Protein AF-A0A1E3L6L9-F1 (afdb_monomer_lite)

pLDDT: mean 80.42, std 10.86, range [37.62, 92.75]

Sequence (226 aa):
MSTLTEREIALAEAIIIPSLIAQQLDQQDQVQLSTFLKVLLKYIEKTSPISAEHLVQQIHLEDDLTVQQLQQYFQLILVHQINIATDPTISNKKYTTGDIARFFGVSVATINNWIHKGRIVGVEKGERFKQARIPEDAIYLSTTGENITIKEASELYQTEVERTSLRPTTAIEEMKELIDAIYHYEQKYKGTYEEVTVTSTIMTSQQQRDFTEWQQLLRTLQDFKR

Foldseek 3Di:
DDPCPVLVVQLVCLLVVLVVVLVPDDPVNVQVLLVVLVVLLVVCCQQQVPLSVVLVVVQDSDRDDDSVSSSVNSSSSSNSVSCCVPPPVNDQQWDWLVLLCLLVVHDSVVSVVCVVVVQWGNWDPDDPPDTTTHGQSIWGQDPVRDIDGNVRSNVVSVVVCCVVVVDPCPLVNVLVVLVVLLVVLCVVQVHHLVVSVVVPPDDDPVRVVSSVVSVVSVVVNVVSVD

InterPro domains:
  IPR009061 Putative DNA-binding domain superfamily [SSF46955] (94-136)
  IPR041657 Helix-turn-helix domain, group 17 [PF12728] (95-139)

Structure (mmCIF, N/CA/C/O backbone):
data_AF-A0A1E3L6L9-F1
#
_entry.id   AF-A0A1E3L6L9-F1
#
loop_
_atom_site.group_PDB
_atom_site.id
_atom_site.type_symbol
_atom_site.label_atom_id
_atom_site.label_alt_id
_atom_site.label_comp_id
_atom_site.label_asym_id
_atom_site.label_entity_id
_atom_site.label_seq_id
_atom_site.pdbx_PDB_ins_code
_atom_site.Cartn_x
_atom_site.Cartn_y
_atom_site.Cartn_z
_atom_site.occupancy
_atom_site.B_iso_or_equiv
_atom_site.auth_seq_id
_atom_site.auth_comp_id
_atom_site.auth_asym_id
_atom_site.auth_atom_id
_atom_site.pdbx_PDB_model_num
ATOM 1 N N . MET A 1 1 ? 13.148 17.501 29.472 1.00 37.62 1 MET A N 1
ATOM 2 C CA . MET A 1 1 ? 11.843 17.401 30.164 1.00 37.62 1 MET A CA 1
ATOM 3 C C . MET A 1 1 ? 10.771 17.452 29.085 1.00 37.62 1 MET A C 1
ATOM 5 O O . MET A 1 1 ? 10.738 18.456 28.402 1.00 37.62 1 MET A O 1
ATOM 9 N N . SER A 1 2 ? 9.938 16.463 28.779 1.00 43.88 2 SER A N 1
ATOM 10 C CA . SER A 1 2 ? 9.757 15.082 29.226 1.00 43.88 2 SER A CA 1
ATOM 11 C C . SER A 1 2 ? 9.128 14.357 28.029 1.00 43.88 2 SER A C 1
ATOM 13 O O . SER A 1 2 ? 7.989 14.640 27.688 1.00 43.88 2 SER A O 1
ATOM 15 N N . THR A 1 3 ? 9.870 13.475 27.367 1.00 47.09 3 THR A N 1
ATOM 16 C CA . THR A 1 3 ? 9.337 12.514 26.389 1.00 47.09 3 THR A CA 1
ATOM 17 C C . THR A 1 3 ? 9.102 11.160 27.065 1.00 47.09 3 THR A C 1
ATOM 19 O O . THR A 1 3 ? 9.277 10.122 26.436 1.00 47.09 3 THR A O 1
ATOM 22 N N . LEU A 1 4 ? 8.730 11.153 28.353 1.00 52.22 4 LEU A N 1
ATOM 23 C CA . LEU A 1 4 ? 7.741 10.165 28.787 1.00 52.22 4 LEU A CA 1
ATOM 24 C C . LEU A 1 4 ? 6.471 10.576 28.045 1.00 52.22 4 LEU A C 1
ATOM 26 O O . LEU A 1 4 ? 5.927 11.660 28.259 1.00 52.22 4 LEU A O 1
ATOM 30 N N . THR A 1 5 ? 6.272 9.861 26.954 1.00 72.81 5 THR A N 1
ATOM 31 C CA . THR A 1 5 ? 5.951 10.394 25.630 1.00 72.81 5 THR A CA 1
ATOM 32 C C . THR A 1 5 ? 4.443 10.351 25.465 1.00 72.81 5 THR A C 1
ATOM 34 O O . THR A 1 5 ? 3.806 9.445 25.982 1.00 72.81 5 THR A O 1
ATOM 37 N N . GLU A 1 6 ? 3.835 11.273 24.724 1.00 80.88 6 GLU A N 1
ATOM 38 C CA . GLU A 1 6 ? 2.386 11.256 24.427 1.00 80.88 6 GLU A CA 1
ATOM 39 C C . GLU A 1 6 ? 1.871 9.860 24.008 1.00 80.88 6 GLU A C 1
ATOM 41 O O . GLU A 1 6 ? 0.748 9.481 24.331 1.00 80.88 6 GLU A O 1
ATOM 46 N N . ARG A 1 7 ? 2.742 9.053 23.386 1.00 84.31 7 ARG A N 1
ATOM 47 C CA . ARG A 1 7 ? 2.557 7.622 23.118 1.00 84.31 7 ARG A CA 1
ATOM 48 C C . ARG A 1 7 ? 2.249 6.775 24.359 1.00 84.31 7 ARG A C 1
ATOM 50 O O . ARG A 1 7 ? 1.325 5.977 24.315 1.00 84.31 7 ARG A O 1
ATOM 57 N N . GLU A 1 8 ? 3.024 6.883 25.432 1.00 86.69 8 GLU A N 1
ATOM 58 C CA . GLU A 1 8 ? 2.846 6.085 26.654 1.00 86.69 8 GLU A CA 1
ATOM 59 C C . GLU A 1 8 ? 1.539 6.442 27.361 1.00 86.69 8 GLU A C 1
ATOM 61 O O . GLU A 1 8 ? 0.829 5.551 27.825 1.00 86.69 8 GLU A O 1
ATOM 66 N N . ILE A 1 9 ? 1.185 7.733 27.369 1.00 88.75 9 ILE A N 1
ATOM 67 C CA . ILE A 1 9 ? -0.113 8.206 27.865 1.00 88.75 9 ILE A CA 1
ATOM 68 C C . ILE A 1 9 ? -1.233 7.613 27.006 1.00 88.75 9 ILE A C 1
ATOM 70 O O . ILE A 1 9 ? -2.151 6.998 27.540 1.00 88.75 9 ILE A O 1
ATOM 74 N N . ALA A 1 10 ? -1.133 7.714 25.678 1.00 89.50 10 ALA A N 1
ATOM 75 C CA . ALA A 1 10 ? -2.127 7.146 24.772 1.00 89.50 10 ALA A CA 1
ATOM 76 C C . ALA A 1 10 ? -2.269 5.622 24.936 1.00 89.50 10 ALA A C 1
ATOM 78 O O . ALA A 1 10 ? -3.385 5.109 24.931 1.00 89.50 10 ALA A O 1
ATOM 79 N N . LEU A 1 11 ? -1.163 4.889 25.115 1.00 89.56 11 LEU A N 1
ATOM 80 C CA . LEU A 1 11 ? -1.187 3.443 25.351 1.00 89.56 11 LEU A CA 1
ATOM 81 C C . LEU A 1 11 ? -1.858 3.090 2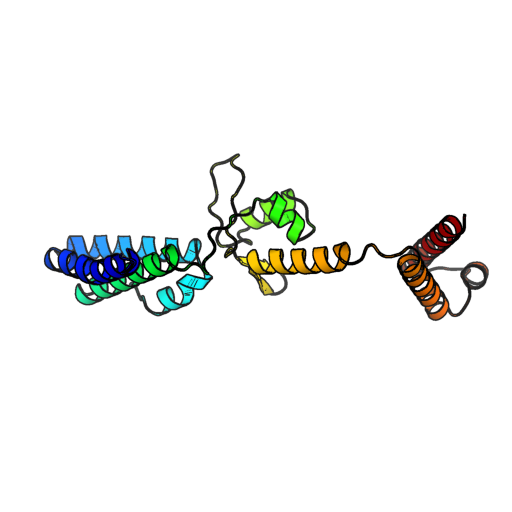6.682 1.00 89.56 11 LEU A C 1
ATOM 83 O O . LEU A 1 11 ? -2.620 2.129 26.728 1.00 89.56 11 LEU A O 1
ATOM 87 N N . ALA A 1 12 ? -1.613 3.861 27.744 1.00 89.81 12 ALA A N 1
ATOM 88 C CA . ALA A 1 12 ? -2.299 3.672 29.019 1.00 89.81 12 ALA A CA 1
ATOM 89 C C . ALA A 1 12 ? -3.813 3.915 28.879 1.00 89.81 12 ALA A C 1
ATOM 91 O O . ALA A 1 12 ? -4.618 3.093 29.319 1.00 89.81 12 ALA A O 1
ATOM 92 N N . GLU A 1 13 ? -4.207 4.985 28.188 1.00 91.50 13 GLU A N 1
ATOM 93 C CA . GLU A 1 13 ? -5.615 5.300 27.922 1.00 91.50 13 GLU A CA 1
ATOM 94 C C . GLU A 1 13 ? -6.295 4.242 27.042 1.00 91.50 13 GLU A C 1
ATOM 96 O O . GLU A 1 13 ? -7.443 3.876 27.288 1.00 91.50 13 GLU A O 1
ATOM 101 N N . ALA A 1 14 ? -5.586 3.659 26.072 1.00 91.62 14 ALA A N 1
ATOM 102 C CA . ALA A 1 14 ? -6.108 2.573 25.240 1.00 91.62 14 ALA A CA 1
ATOM 103 C C . ALA A 1 14 ? -6.438 1.294 26.026 1.00 91.62 14 ALA A C 1
ATOM 105 O O . ALA A 1 14 ? -7.206 0.466 25.540 1.00 91.62 14 ALA A O 1
ATOM 106 N N . ILE A 1 15 ? -5.892 1.131 27.234 1.00 89.38 15 ILE A N 1
ATOM 107 C CA . ILE A 1 15 ? -6.244 0.046 28.159 1.00 89.38 15 ILE A CA 1
ATOM 108 C C . ILE A 1 15 ? -7.458 0.446 29.011 1.00 89.38 15 ILE A C 1
ATOM 110 O O . ILE A 1 15 ? -8.363 -0.361 29.235 1.00 89.38 15 ILE A O 1
ATOM 114 N N . ILE A 1 16 ? -7.494 1.699 29.474 1.00 89.62 16 ILE A N 1
ATOM 115 C CA . ILE A 1 16 ? -8.507 2.203 30.409 1.00 89.62 16 ILE A CA 1
ATOM 116 C C . ILE A 1 16 ? -9.846 2.457 29.707 1.00 89.62 16 ILE A C 1
ATOM 118 O O . ILE A 1 16 ? -10.881 1.995 30.189 1.00 89.62 16 ILE A O 1
ATOM 122 N N . ILE A 1 17 ? -9.850 3.136 28.559 1.00 90.25 17 ILE A N 1
ATOM 123 C CA . ILE A 1 17 ? -11.066 3.553 27.844 1.00 90.25 17 ILE A CA 1
ATOM 124 C C . ILE A 1 17 ? -11.990 2.366 27.521 1.00 90.25 17 ILE A C 1
ATOM 126 O O . ILE A 1 17 ? -13.176 2.444 27.858 1.00 90.25 17 ILE A O 1
ATOM 130 N N . PRO A 1 18 ? -11.504 1.240 26.956 1.00 91.31 18 PRO A N 1
ATOM 131 C CA . PRO A 1 18 ? -12.360 0.082 26.710 1.00 91.31 18 PRO A CA 1
ATOM 132 C C . PRO A 1 18 ? -13.003 -0.472 27.984 1.00 91.31 18 PRO A C 1
ATOM 134 O O . PRO A 1 18 ? -14.156 -0.896 27.949 1.00 91.31 18 PRO A O 1
ATOM 137 N N . SER A 1 19 ? -12.284 -0.446 29.113 1.00 86.38 19 SER A N 1
ATOM 138 C CA . SER A 1 19 ? -12.801 -0.922 30.402 1.00 86.38 19 SER A CA 1
ATOM 139 C C . SER A 1 19 ? -13.904 -0.022 30.966 1.00 86.38 19 SER A C 1
ATOM 141 O O . SER A 1 19 ? -14.886 -0.526 31.505 1.00 86.38 19 SER A O 1
ATOM 143 N N . LEU A 1 20 ? -13.781 1.300 30.799 1.00 87.81 20 LEU A N 1
ATOM 144 C CA . LEU A 1 20 ? -14.794 2.265 31.235 1.00 87.81 20 LEU A CA 1
ATOM 145 C C . LEU A 1 20 ? -16.076 2.124 30.417 1.00 87.81 20 LEU A C 1
ATOM 147 O O . LEU A 1 20 ? -17.171 2.137 30.973 1.00 87.81 20 LEU A O 1
ATOM 151 N N . ILE A 1 21 ? -15.931 1.940 29.105 1.00 84.94 21 ILE A N 1
ATOM 152 C CA . ILE A 1 21 ? -17.063 1.743 28.199 1.00 84.94 21 ILE A CA 1
ATOM 153 C C . ILE A 1 21 ? -17.762 0.423 28.525 1.00 84.94 21 ILE A C 1
ATOM 155 O O . ILE A 1 21 ? -18.976 0.412 28.694 1.00 84.94 21 ILE A O 1
ATOM 159 N N . ALA A 1 22 ? -17.006 -0.662 28.719 1.00 84.06 22 ALA A N 1
ATOM 160 C CA . ALA A 1 22 ? -17.540 -1.983 29.046 1.00 84.06 22 ALA A CA 1
ATOM 161 C C . ALA A 1 22 ? -18.421 -2.014 30.310 1.00 84.06 22 ALA A C 1
ATOM 163 O O . ALA A 1 22 ? -19.370 -2.791 30.369 1.00 84.06 22 ALA A O 1
ATOM 164 N N . GLN A 1 23 ? -18.147 -1.159 31.303 1.00 84.56 23 GLN A N 1
ATOM 165 C CA . GLN A 1 23 ? -18.940 -1.062 32.538 1.00 84.56 23 GLN A CA 1
ATOM 166 C C . GLN A 1 23 ? -20.339 -0.465 32.332 1.00 84.56 23 GLN A C 1
ATOM 168 O O . GLN A 1 23 ? -21.189 -0.600 33.210 1.00 84.56 23 GLN A O 1
ATOM 173 N N . GLN A 1 24 ? -20.571 0.211 31.206 1.00 85.44 24 GLN A N 1
ATOM 174 C CA . GLN A 1 24 ? -21.813 0.929 30.919 1.00 85.44 24 GLN A CA 1
ATOM 175 C C . GLN A 1 24 ? -22.661 0.262 29.831 1.00 85.44 24 GLN A C 1
ATOM 177 O O . GLN A 1 24 ? -23.762 0.735 29.575 1.00 85.44 24 GLN A O 1
ATOM 182 N N . LEU A 1 25 ? -22.173 -0.816 29.205 1.00 83.75 25 LEU A N 1
ATOM 183 C CA . LEU A 1 25 ? -22.854 -1.453 28.078 1.00 83.75 25 LEU A CA 1
ATOM 184 C C . LEU A 1 25 ? -24.055 -2.286 28.534 1.00 83.75 25 LEU A C 1
ATOM 186 O O . LEU A 1 25 ? -23.900 -3.267 29.269 1.00 83.75 25 LEU A O 1
ATOM 190 N N . ASP A 1 26 ? -25.231 -1.979 27.996 1.00 84.81 26 ASP A N 1
ATOM 191 C CA . ASP A 1 26 ? -26.350 -2.919 27.981 1.00 84.81 26 ASP A CA 1
ATOM 192 C C . ASP A 1 26 ? -26.268 -3.893 26.779 1.00 84.81 26 ASP A C 1
ATOM 194 O O . ASP A 1 26 ? -25.285 -3.922 26.032 1.00 84.81 26 ASP A O 1
ATOM 198 N N . GLN A 1 27 ? -27.268 -4.767 26.603 1.00 77.31 27 GLN A N 1
ATOM 199 C CA . GLN A 1 27 ? -27.279 -5.721 25.482 1.00 77.31 27 GLN A CA 1
ATOM 200 C C . GLN A 1 27 ? -27.371 -5.041 24.109 1.00 77.31 27 GLN A C 1
ATOM 202 O O . GLN A 1 27 ? -26.797 -5.537 23.139 1.00 77.31 27 GLN A O 1
ATOM 207 N N . GLN A 1 28 ? -28.089 -3.923 24.004 1.00 82.38 28 GLN A N 1
ATOM 208 C CA . GLN A 1 28 ? -28.220 -3.189 22.750 1.00 82.38 28 GLN A CA 1
ATOM 209 C C . GLN A 1 28 ? -26.897 -2.495 22.403 1.00 82.38 28 GLN A C 1
ATOM 211 O O . GLN A 1 28 ? -26.463 -2.540 21.247 1.00 82.38 28 GLN A O 1
ATOM 216 N N . ASP A 1 29 ? -26.221 -1.929 23.402 1.00 85.81 29 ASP A N 1
ATOM 217 C CA . ASP A 1 29 ? -24.922 -1.281 23.241 1.00 85.81 29 ASP A CA 1
ATOM 218 C C . ASP A 1 29 ? -23.834 -2.276 22.813 1.00 85.81 29 ASP A C 1
ATOM 220 O O . ASP A 1 29 ? -22.972 -1.944 21.998 1.00 85.81 29 ASP A O 1
ATOM 224 N N . GLN A 1 30 ? -23.890 -3.526 23.289 1.00 84.75 30 GLN A N 1
ATOM 225 C CA . GLN A 1 30 ? -22.958 -4.586 22.877 1.00 84.75 30 GLN A CA 1
ATOM 226 C C . GLN A 1 30 ? -23.045 -4.889 21.376 1.00 84.75 30 GLN A C 1
ATOM 228 O O . GLN A 1 30 ? -22.016 -4.988 20.700 1.00 84.75 30 GLN A O 1
ATOM 233 N N . VAL A 1 31 ? -24.261 -4.980 20.826 1.00 85.62 31 VAL A N 1
ATOM 234 C CA . VAL A 1 31 ? -24.479 -5.220 19.388 1.00 85.62 31 VAL A CA 1
ATOM 235 C C . VAL A 1 31 ? -23.979 -4.036 18.556 1.00 85.62 31 VAL A C 1
ATOM 237 O O . VAL A 1 31 ? -23.327 -4.221 17.519 1.00 85.62 31 VAL A O 1
ATOM 240 N N . GLN A 1 32 ? -24.247 -2.810 19.013 1.00 88.00 32 GLN A N 1
ATOM 241 C CA . GLN A 1 32 ? -23.782 -1.596 18.342 1.00 88.00 32 GLN A CA 1
ATOM 242 C C . GLN A 1 32 ? -22.256 -1.489 18.364 1.00 88.00 32 GLN A C 1
ATOM 244 O O . GLN A 1 32 ? -21.649 -1.242 17.319 1.00 88.00 32 GLN A O 1
ATOM 249 N N . LEU A 1 33 ? -21.628 -1.747 19.513 1.00 88.50 33 LEU A N 1
ATOM 250 C CA . LEU A 1 33 ? -20.177 -1.740 19.653 1.00 88.50 33 LEU A CA 1
ATOM 251 C C . LEU A 1 33 ? -19.529 -2.825 18.787 1.00 88.50 33 LEU A C 1
ATOM 253 O O . LEU A 1 33 ? -18.593 -2.524 18.053 1.00 88.50 33 LEU A O 1
ATOM 257 N N . SER A 1 34 ? -20.058 -4.052 18.787 1.00 88.38 34 SER A N 1
ATOM 258 C CA . SER A 1 34 ? -19.593 -5.127 17.895 1.00 88.38 34 SER A CA 1
ATOM 259 C C . SER A 1 34 ? -19.621 -4.686 16.429 1.00 88.38 34 SER A C 1
ATOM 261 O O . SER A 1 34 ? -18.628 -4.799 15.707 1.00 88.38 34 SER A O 1
ATOM 263 N N . THR A 1 35 ? -20.735 -4.091 15.995 1.00 88.94 35 THR A N 1
ATOM 264 C CA . THR A 1 35 ? -20.894 -3.576 14.628 1.00 88.94 35 THR A CA 1
ATOM 265 C C . THR A 1 35 ? -19.887 -2.468 14.318 1.00 88.94 35 THR A C 1
ATOM 267 O O . THR A 1 35 ? -19.264 -2.471 13.255 1.00 88.94 35 THR A O 1
ATOM 270 N N . PHE A 1 36 ? -19.684 -1.540 15.250 1.00 90.62 36 PHE A N 1
ATOM 271 C CA . PHE A 1 36 ? -18.710 -0.463 15.116 1.00 90.62 36 PHE A CA 1
ATOM 272 C C . PHE A 1 36 ? -17.278 -1.000 14.985 1.00 90.62 36 PHE A C 1
ATOM 274 O O . PHE A 1 36 ? -16.565 -0.618 14.055 1.00 90.62 36 PHE A O 1
ATOM 281 N N . LEU A 1 37 ? -16.878 -1.948 15.838 1.00 91.25 37 LEU A N 1
ATOM 282 C CA . LEU A 1 37 ? -15.566 -2.594 15.765 1.00 91.25 37 LEU A CA 1
ATOM 283 C C . LEU A 1 37 ? -15.389 -3.369 14.448 1.00 91.25 37 LEU A C 1
ATOM 285 O O . LEU A 1 37 ? -14.313 -3.304 13.855 1.00 91.25 37 LEU A O 1
ATOM 289 N N . LYS A 1 38 ? -16.444 -4.020 13.927 1.00 89.75 38 LYS A N 1
ATOM 290 C CA . LYS A 1 38 ? -16.432 -4.684 12.604 1.00 89.75 38 LYS A CA 1
ATOM 291 C C . LYS A 1 38 ? -16.128 -3.688 11.484 1.00 89.75 38 LYS A C 1
ATOM 293 O O . LYS A 1 38 ? -15.354 -3.992 10.576 1.00 89.75 38 LYS A O 1
ATOM 298 N N . VAL A 1 39 ? -16.729 -2.500 11.533 1.00 89.56 39 VAL A N 1
ATOM 299 C CA . VAL A 1 39 ? -16.484 -1.441 10.543 1.00 89.56 39 VAL A CA 1
ATOM 300 C C . VAL A 1 39 ? -15.069 -0.876 10.677 1.00 89.56 39 VAL A C 1
ATOM 302 O O . VAL A 1 39 ? -14.392 -0.725 9.661 1.00 89.56 39 VAL A O 1
ATOM 305 N N . LEU A 1 40 ? -14.603 -0.616 11.903 1.00 90.06 40 LEU A N 1
ATOM 306 C CA . LEU A 1 40 ? -13.244 -0.128 12.153 1.00 90.06 40 LEU A CA 1
ATOM 307 C C . LEU A 1 40 ? -12.176 -1.115 11.683 1.00 90.06 40 LEU A C 1
ATOM 309 O O . LEU A 1 40 ? -11.240 -0.708 10.999 1.00 90.06 40 LEU A O 1
ATOM 313 N N . LEU A 1 41 ? -12.329 -2.404 11.991 1.00 89.62 41 LEU A N 1
ATOM 314 C CA . LEU A 1 41 ? -11.385 -3.433 11.562 1.00 89.62 41 LEU A CA 1
ATOM 315 C C . LEU A 1 41 ? -11.307 -3.505 10.031 1.00 89.62 41 LEU A C 1
ATOM 317 O O . LEU A 1 41 ? -10.215 -3.489 9.473 1.00 89.62 41 LEU A O 1
ATOM 321 N N . LYS A 1 42 ? -12.459 -3.474 9.346 1.00 87.44 42 LYS A N 1
ATOM 322 C CA . LYS A 1 42 ? -12.517 -3.428 7.873 1.00 87.44 42 LYS A CA 1
ATOM 323 C C . LYS A 1 42 ? -11.896 -2.167 7.283 1.00 87.44 42 LYS A C 1
ATOM 325 O O . LYS A 1 42 ? -11.399 -2.203 6.160 1.00 87.44 42 LYS A O 1
ATOM 330 N N . TYR A 1 43 ? -11.993 -1.034 7.974 1.00 85.12 43 TYR A N 1
ATOM 331 C CA . TYR A 1 43 ? -11.328 0.192 7.547 1.00 85.12 43 TYR A CA 1
ATOM 332 C C . TYR A 1 43 ? -9.808 0.033 7.650 1.00 85.12 43 TYR A C 1
ATOM 334 O O . TYR A 1 43 ? -9.126 0.236 6.652 1.00 85.12 43 TYR A O 1
ATOM 342 N N . ILE A 1 44 ? -9.305 -0.431 8.799 1.00 85.44 44 ILE A 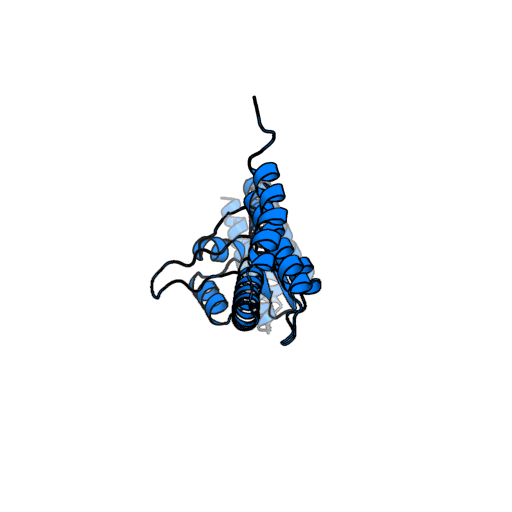N 1
ATOM 343 C CA . ILE A 1 44 ? -7.873 -0.667 9.041 1.00 85.44 44 ILE A CA 1
ATOM 344 C C . ILE A 1 44 ? -7.295 -1.662 8.024 1.00 85.44 44 ILE A C 1
ATOM 346 O O . ILE A 1 44 ? -6.278 -1.374 7.400 1.00 85.44 44 ILE A O 1
ATOM 350 N N . GLU A 1 45 ? -7.980 -2.781 7.781 1.00 82.94 45 GLU A N 1
ATOM 351 C CA . GLU A 1 45 ? -7.597 -3.781 6.773 1.00 82.94 45 GLU A CA 1
ATOM 352 C C . GLU A 1 45 ? -7.474 -3.168 5.368 1.00 82.94 45 GLU A C 1
ATOM 354 O O . GLU A 1 45 ? -6.581 -3.513 4.595 1.00 82.94 45 GLU A O 1
ATOM 359 N N . LYS A 1 46 ? -8.357 -2.223 5.029 1.00 75.81 46 LYS A N 1
ATOM 360 C CA . LYS A 1 46 ? -8.350 -1.562 3.722 1.00 75.81 46 LYS A CA 1
ATOM 361 C C . LYS A 1 46 ? -7.290 -0.490 3.588 1.00 75.81 46 LYS A C 1
ATOM 363 O O . LYS A 1 46 ? -6.833 -0.288 2.467 1.00 75.81 46 LYS A O 1
ATOM 368 N N . THR A 1 47 ? -6.982 0.242 4.653 1.00 72.69 47 THR A N 1
ATOM 369 C CA . THR A 1 47 ? -6.071 1.392 4.591 1.00 72.69 47 THR A CA 1
ATOM 370 C C . THR A 1 47 ? -4.638 1.036 4.926 1.00 72.69 47 THR A C 1
ATOM 372 O O . THR A 1 47 ? -3.750 1.758 4.498 1.00 72.69 47 THR A O 1
ATOM 375 N N . SER A 1 48 ? -4.419 -0.044 5.677 1.00 75.00 48 SER A N 1
ATOM 376 C CA . SER A 1 48 ? -3.092 -0.459 6.135 1.00 75.00 48 SER A CA 1
ATOM 377 C C . SER A 1 48 ? -2.972 -1.988 6.159 1.00 75.00 48 SER A C 1
ATOM 379 O O . SER A 1 48 ? -2.791 -2.586 7.219 1.00 75.00 48 SER A O 1
ATOM 381 N N . PRO A 1 49 ? -3.089 -2.653 4.995 1.00 69.81 49 PRO A N 1
ATOM 382 C CA . PRO A 1 49 ? -3.212 -4.110 4.911 1.00 69.81 49 PRO A CA 1
ATOM 383 C C . PRO A 1 49 ? -2.037 -4.869 5.545 1.00 69.81 49 PRO A C 1
ATOM 385 O O . PRO A 1 49 ? -2.247 -5.913 6.153 1.00 69.81 49 PRO A O 1
ATOM 388 N N . ILE A 1 50 ? -0.815 -4.334 5.452 1.00 71.06 50 ILE A N 1
ATOM 389 C CA . ILE A 1 50 ? 0.396 -4.984 5.979 1.00 71.06 50 ILE A CA 1
ATOM 390 C C . ILE A 1 50 ? 0.425 -4.940 7.508 1.00 71.06 50 ILE A C 1
ATOM 392 O O . ILE A 1 50 ? 0.665 -5.950 8.162 1.00 71.06 50 ILE A O 1
ATOM 396 N N . SER A 1 51 ? 0.164 -3.776 8.105 1.00 73.19 51 SER A N 1
ATOM 397 C CA . SER A 1 51 ? 0.176 -3.650 9.564 1.00 73.19 51 SER A CA 1
ATOM 398 C C . SER A 1 51 ? -1.042 -4.333 10.198 1.00 73.19 51 SER A C 1
ATOM 400 O O . SER A 1 51 ? -0.945 -4.848 11.313 1.00 73.19 51 SER A O 1
ATOM 402 N N . ALA A 1 52 ? -2.169 -4.388 9.484 1.00 79.56 52 ALA A N 1
ATOM 403 C CA . ALA A 1 52 ? -3.415 -4.982 9.952 1.00 79.56 52 ALA A CA 1
ATOM 404 C C . ALA A 1 52 ? -3.398 -6.519 10.028 1.00 79.56 52 ALA A C 1
ATOM 406 O O . ALA A 1 52 ? -4.241 -7.081 10.727 1.00 79.56 52 ALA A O 1
ATOM 407 N N . GLU A 1 53 ? -2.475 -7.210 9.347 1.00 78.31 53 GLU A N 1
ATOM 408 C CA . GLU A 1 53 ? -2.500 -8.674 9.193 1.00 78.31 53 GLU A CA 1
ATOM 409 C C . GLU 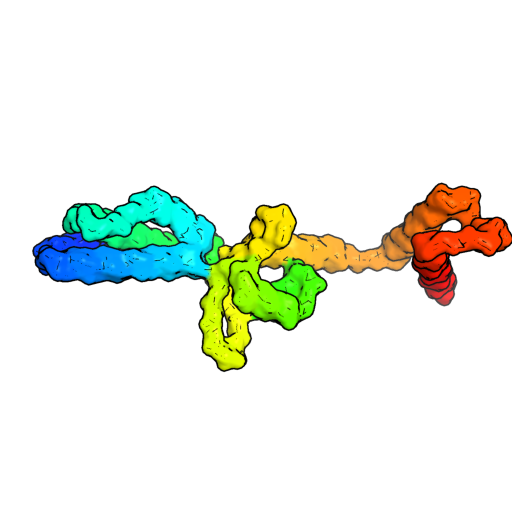A 1 53 ? -2.586 -9.411 10.541 1.00 78.31 53 GLU A C 1
ATOM 411 O O . GLU A 1 53 ? -3.485 -10.226 10.764 1.00 78.31 53 GLU A O 1
ATOM 416 N N . HIS A 1 54 ? -1.711 -9.066 11.489 1.00 80.69 54 HIS A N 1
ATOM 417 C CA . HIS A 1 54 ? -1.723 -9.669 12.824 1.00 80.69 54 HIS A CA 1
ATOM 418 C C . HIS A 1 54 ? -2.953 -9.287 13.655 1.00 80.69 54 HIS A C 1
ATOM 420 O O . HIS A 1 54 ? -3.403 -10.088 14.472 1.00 80.69 54 HIS A O 1
ATOM 426 N N . LEU A 1 55 ? -3.506 -8.087 13.456 1.00 85.06 55 LEU A N 1
ATOM 427 C CA . LEU A 1 55 ? -4.709 -7.643 14.160 1.00 85.06 55 LEU A CA 1
ATOM 428 C C . LEU A 1 55 ? -5.933 -8.4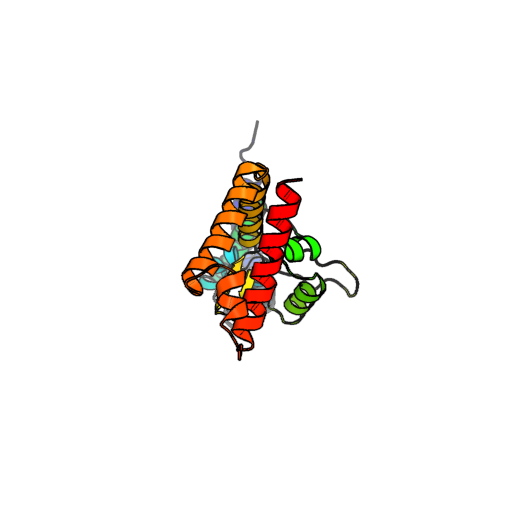41 13.693 1.00 85.06 55 LEU A C 1
ATOM 430 O O . LEU A 1 55 ? -6.698 -8.937 14.516 1.00 85.06 55 LEU A O 1
ATOM 434 N N . VAL A 1 56 ? -6.092 -8.608 12.378 1.00 84.25 56 VAL A N 1
ATOM 435 C CA . VAL A 1 56 ? -7.207 -9.353 11.774 1.00 84.25 56 VAL A CA 1
ATOM 436 C C . VAL A 1 56 ? -7.167 -10.833 12.169 1.00 84.25 56 VAL A C 1
ATOM 438 O O . VAL A 1 56 ? -8.214 -11.422 12.419 1.00 84.25 56 VAL A O 1
ATOM 441 N N . GLN A 1 57 ? -5.979 -11.428 12.306 1.00 82.88 57 GLN A N 1
ATOM 442 C CA . GLN A 1 57 ? -5.830 -12.811 12.782 1.00 82.88 57 GLN A CA 1
ATOM 443 C C . GLN A 1 57 ? -6.246 -13.003 14.250 1.00 82.88 57 GLN A C 1
ATOM 445 O O . GLN A 1 57 ? -6.659 -14.097 14.622 1.00 82.88 57 GLN A O 1
ATOM 450 N N . GLN A 1 58 ? -6.127 -11.969 15.089 1.00 81.62 58 GLN A N 1
ATOM 451 C CA . GLN A 1 58 ? -6.438 -12.046 16.523 1.00 81.62 58 GLN A CA 1
ATOM 452 C C . GLN A 1 58 ? -7.897 -11.713 16.851 1.00 81.62 58 GLN A C 1
ATOM 454 O O . GLN A 1 58 ? -8.385 -12.069 17.927 1.00 81.62 58 GLN A O 1
ATOM 459 N N . ILE A 1 59 ? -8.589 -11.004 15.957 1.00 84.00 59 ILE A N 1
ATOM 460 C CA . ILE A 1 59 ? -9.950 -10.534 16.190 1.00 84.00 59 ILE A CA 1
ATOM 461 C C . ILE A 1 59 ? -10.935 -11.365 15.361 1.00 84.00 59 ILE A C 1
ATOM 463 O O . ILE A 1 59 ? -11.037 -11.223 14.144 1.00 84.00 59 ILE A O 1
ATOM 467 N N . HIS A 1 60 ? -11.749 -12.166 16.049 1.00 81.00 60 HIS A N 1
ATOM 468 C CA . HIS A 1 60 ? -12.861 -12.907 15.456 1.00 81.00 60 HIS A CA 1
ATOM 469 C C . HIS A 1 60 ? -14.185 -12.285 15.904 1.00 81.00 60 HIS A C 1
ATOM 471 O O . HIS A 1 60 ? -14.707 -12.588 16.974 1.00 81.00 60 HIS A O 1
ATOM 477 N N . LEU A 1 61 ? -14.714 -11.362 15.096 1.00 74.88 61 LEU A N 1
ATOM 478 C CA . LEU A 1 61 ? -15.974 -10.678 15.396 1.00 74.88 61 LEU A CA 1
ATOM 479 C C . LEU A 1 61 ? -17.166 -11.551 14.983 1.00 74.88 61 LEU A C 1
ATOM 481 O O . LEU A 1 61 ? -17.746 -11.356 13.914 1.00 74.88 61 LEU A O 1
ATOM 485 N N . GLU A 1 62 ? -17.515 -12.513 15.832 1.00 77.25 62 GLU A N 1
ATOM 486 C CA . GLU A 1 62 ? -18.744 -13.309 15.723 1.00 77.25 62 GLU A CA 1
ATOM 487 C C . GLU A 1 62 ? -19.978 -12.491 16.162 1.00 77.25 62 GLU A C 1
ATOM 489 O O . GLU A 1 62 ? -19.870 -11.303 16.493 1.00 77.25 62 GLU A O 1
ATOM 494 N N . ASP A 1 63 ? -21.176 -13.071 16.072 1.00 70.00 63 ASP A N 1
ATOM 495 C CA . ASP A 1 63 ? -22.419 -12.359 16.406 1.00 70.00 63 ASP A CA 1
ATOM 496 C C . ASP A 1 63 ? -22.706 -12.333 17.921 1.00 70.00 63 ASP A C 1
ATOM 498 O O . ASP A 1 63 ? -23.300 -11.367 18.396 1.00 70.00 63 ASP A O 1
ATOM 502 N N . ASP A 1 64 ? -22.160 -13.283 18.691 1.00 75.94 64 ASP A N 1
ATOM 503 C CA . ASP A 1 64 ? -22.384 -13.421 20.140 1.00 75.94 64 ASP A CA 1
ATOM 504 C C . ASP A 1 64 ? -21.110 -13.146 20.964 1.00 75.94 64 ASP A C 1
ATOM 506 O O . ASP A 1 64 ? -20.566 -14.017 21.646 1.00 75.94 64 ASP A O 1
ATOM 510 N N . LEU A 1 65 ? -20.600 -11.913 20.898 1.00 83.38 65 LEU A N 1
ATOM 511 C CA . LEU A 1 65 ? -19.411 -11.513 21.659 1.00 83.38 65 LEU A CA 1
ATOM 512 C C . LEU A 1 65 ? -19.753 -11.127 23.098 1.00 83.38 65 LEU A C 1
ATOM 514 O O . LEU A 1 65 ? -20.638 -10.313 23.352 1.00 83.38 65 LEU A O 1
ATOM 518 N N . THR A 1 66 ? -18.972 -11.638 24.046 1.00 87.69 66 THR A N 1
ATOM 519 C CA . THR A 1 66 ? -19.030 -11.193 25.443 1.00 87.69 66 THR A CA 1
ATOM 520 C C . THR A 1 66 ? -18.495 -9.766 25.599 1.00 87.69 66 THR A C 1
ATOM 522 O O . THR A 1 66 ? -17.620 -9.324 24.850 1.00 87.69 66 THR A O 1
ATOM 525 N N . VAL A 1 67 ? -18.940 -9.059 26.644 1.00 87.19 67 VAL A N 1
ATOM 526 C CA . VAL A 1 67 ? -18.408 -7.731 27.018 1.00 87.19 67 VAL A CA 1
ATOM 527 C C . VAL A 1 67 ? -16.882 -7.752 27.163 1.00 87.19 67 VAL A C 1
ATOM 529 O O . VAL A 1 67 ? -16.203 -6.830 26.715 1.00 87.19 67 VAL A O 1
ATOM 532 N N . GLN A 1 68 ? -16.327 -8.828 27.726 1.00 88.06 68 GLN A N 1
ATOM 533 C CA . GLN A 1 68 ? -14.883 -8.986 27.894 1.00 88.06 68 GLN A CA 1
ATOM 534 C C . GLN A 1 68 ? -14.154 -9.111 26.547 1.00 88.06 68 GLN A C 1
ATOM 536 O O . GLN A 1 68 ? -13.100 -8.503 26.363 1.00 88.06 68 GLN A O 1
ATOM 541 N N . GLN A 1 69 ? -14.723 -9.845 25.585 1.00 89.19 69 GLN A N 1
ATOM 542 C CA . GLN A 1 69 ? -14.177 -9.929 24.226 1.00 89.19 69 GLN A CA 1
ATOM 543 C C . GLN A 1 69 ? -14.261 -8.581 23.503 1.00 89.19 69 GLN A C 1
ATOM 545 O O . GLN A 1 69 ? -13.279 -8.157 22.902 1.00 89.19 69 GLN A O 1
ATOM 550 N N . LEU A 1 70 ? -15.390 -7.870 23.605 1.00 89.12 70 LEU A N 1
ATOM 551 C CA . LEU A 1 70 ? -15.546 -6.531 23.024 1.00 89.12 70 LEU A CA 1
ATOM 552 C C . LEU A 1 70 ? -14.519 -5.546 23.590 1.00 89.12 70 LEU A C 1
ATOM 554 O O . LEU A 1 70 ? -13.886 -4.815 22.828 1.00 89.12 70 LEU A O 1
ATOM 558 N N . GLN A 1 71 ? -14.305 -5.569 24.907 1.00 90.69 71 GLN A N 1
ATOM 559 C CA . GLN A 1 71 ? -13.277 -4.770 25.569 1.00 90.69 71 GLN A CA 1
ATOM 560 C C . GLN A 1 71 ? -11.882 -5.099 25.024 1.00 90.69 71 GLN A C 1
ATOM 562 O O . GLN A 1 71 ? -11.141 -4.191 24.646 1.00 90.69 71 GLN A O 1
ATOM 567 N N . GLN A 1 72 ? -11.530 -6.385 24.958 1.00 90.81 72 GLN A N 1
ATOM 568 C CA . GLN A 1 72 ? -10.227 -6.829 24.465 1.00 90.81 72 GLN A CA 1
ATOM 569 C C . GLN A 1 72 ? -10.006 -6.418 23.004 1.00 90.81 72 GLN A C 1
ATOM 571 O O . GLN A 1 72 ? -8.945 -5.902 22.661 1.00 90.81 72 GLN A O 1
ATOM 576 N N . TYR A 1 73 ? -10.999 -6.611 22.138 1.00 91.75 73 TYR A N 1
ATOM 577 C CA . TYR A 1 73 ? -10.902 -6.247 20.725 1.00 91.75 73 TYR A CA 1
ATOM 578 C C . TYR A 1 73 ? -10.791 -4.744 20.526 1.00 91.75 73 TYR A C 1
ATOM 580 O O . TYR A 1 73 ? -9.990 -4.290 19.708 1.00 91.75 73 TYR A O 1
ATOM 588 N N . PHE A 1 74 ? -11.536 -3.963 21.305 1.00 92.75 74 PHE A N 1
ATOM 589 C CA . PHE A 1 74 ? -11.425 -2.518 21.241 1.00 92.75 74 PHE A CA 1
ATOM 590 C C . PHE A 1 74 ? -10.040 -2.041 21.695 1.00 92.75 74 PHE A C 1
ATOM 592 O O . PHE A 1 74 ? -9.411 -1.240 21.006 1.00 92.75 74 PHE A O 1
ATOM 599 N N . GLN A 1 75 ? -9.519 -2.601 22.790 1.00 92.62 75 GLN A N 1
ATOM 600 C CA . GLN A 1 75 ? -8.157 -2.336 23.251 1.00 92.62 75 GLN A CA 1
ATOM 601 C C . GLN A 1 75 ? -7.117 -2.670 22.172 1.00 92.62 75 GLN A C 1
ATOM 603 O O . GLN A 1 75 ? -6.248 -1.846 21.891 1.00 92.62 75 GLN A O 1
ATOM 608 N N . LEU A 1 76 ? -7.210 -3.846 21.540 1.00 91.19 76 LEU A N 1
ATOM 609 C CA . LEU A 1 76 ? -6.290 -4.252 20.473 1.00 91.19 76 LEU A CA 1
ATOM 610 C C . LEU A 1 76 ? -6.313 -3.267 19.297 1.00 91.19 76 LEU A C 1
ATOM 612 O O . LEU A 1 76 ? -5.252 -2.866 18.818 1.00 91.19 76 LEU A O 1
ATOM 616 N N . ILE A 1 77 ? -7.503 -2.831 18.872 1.00 91.56 77 ILE A N 1
ATOM 617 C CA . ILE A 1 77 ? -7.666 -1.843 17.797 1.00 91.56 77 ILE A CA 1
ATOM 618 C C . ILE A 1 77 ? -7.029 -0.498 18.178 1.00 91.56 77 ILE A C 1
ATOM 620 O O . ILE A 1 77 ? -6.284 0.066 17.377 1.00 91.56 77 ILE A O 1
ATOM 624 N N . LEU A 1 78 ? -7.272 0.009 19.392 1.00 92.56 78 LEU A N 1
ATOM 625 C CA . LEU A 1 78 ? -6.713 1.290 19.840 1.00 92.56 78 LEU A CA 1
ATOM 626 C C . LEU A 1 78 ? -5.186 1.244 19.955 1.00 92.56 78 LEU A C 1
ATOM 628 O O . LEU A 1 78 ? -4.502 2.133 19.450 1.00 92.56 78 LEU A O 1
ATOM 632 N N . VAL A 1 79 ? -4.639 0.191 20.569 1.00 90.25 79 VAL A N 1
ATOM 633 C CA . VAL A 1 79 ? -3.185 -0.007 20.678 1.00 90.25 79 VAL A CA 1
ATOM 634 C C . VAL A 1 79 ? -2.551 -0.079 19.291 1.00 90.25 79 VAL A C 1
ATOM 636 O O . VAL A 1 79 ? -1.511 0.537 19.052 1.00 90.25 79 VAL A O 1
ATOM 639 N N . HIS A 1 80 ? -3.186 -0.787 18.358 1.00 88.31 80 HIS A N 1
ATOM 640 C CA . HIS A 1 80 ? -2.723 -0.863 16.980 1.00 88.31 80 HIS A CA 1
ATOM 641 C C . HIS A 1 80 ? -2.701 0.513 16.298 1.00 88.31 80 HIS A C 1
ATOM 643 O O . HIS A 1 80 ? -1.685 0.884 15.713 1.00 88.31 80 HIS A O 1
ATOM 649 N N . GLN A 1 81 ? -3.769 1.306 16.432 1.00 87.19 81 GLN A N 1
ATOM 650 C CA . GLN A 1 81 ? -3.831 2.664 15.879 1.00 87.19 81 GLN A CA 1
ATOM 651 C C . GLN A 1 81 ? -2.769 3.595 16.473 1.00 87.19 81 GLN A C 1
ATOM 653 O O . GLN A 1 81 ? -2.150 4.356 15.734 1.00 87.19 81 GLN A O 1
ATOM 658 N N . ILE A 1 82 ? -2.521 3.521 17.783 1.00 88.25 82 ILE A N 1
ATOM 659 C CA . ILE A 1 82 ? -1.474 4.318 18.438 1.00 88.25 82 ILE A CA 1
ATOM 660 C C . ILE A 1 82 ? -0.099 3.913 17.925 1.00 88.25 82 ILE A C 1
ATOM 662 O O . ILE A 1 82 ? 0.722 4.783 17.636 1.00 88.25 82 ILE A O 1
ATOM 666 N N . ASN A 1 83 ? 0.160 2.613 17.779 1.00 84.94 83 ASN A N 1
ATOM 667 C CA . ASN A 1 83 ? 1.414 2.148 17.201 1.00 84.94 83 ASN A CA 1
ATOM 668 C C . ASN A 1 83 ? 1.567 2.658 15.765 1.00 84.94 83 ASN A C 1
ATOM 670 O O . ASN A 1 83 ? 2.591 3.255 15.479 1.00 84.94 83 ASN A O 1
ATOM 674 N N . ILE A 1 84 ? 0.541 2.568 14.913 1.00 79.69 84 ILE A N 1
ATOM 675 C CA . ILE A 1 84 ? 0.580 3.167 13.566 1.00 79.69 84 ILE A CA 1
ATOM 676 C C . ILE A 1 84 ? 0.883 4.669 13.616 1.00 79.69 84 ILE A C 1
ATOM 678 O O . ILE A 1 84 ? 1.727 5.155 12.871 1.00 79.69 84 ILE A O 1
ATOM 682 N N . ALA A 1 85 ? 0.203 5.413 14.487 1.00 80.94 85 ALA A N 1
ATOM 683 C CA . ALA A 1 85 ? 0.324 6.866 14.549 1.00 80.94 85 ALA A CA 1
ATOM 684 C C . ALA A 1 85 ? 1.672 7.349 15.112 1.00 80.94 85 ALA A C 1
ATOM 686 O O . ALA A 1 85 ? 2.085 8.472 14.830 1.00 80.94 85 ALA A O 1
ATOM 687 N N . THR A 1 86 ? 2.332 6.531 15.934 1.00 80.44 86 THR A N 1
ATOM 688 C CA . THR A 1 86 ? 3.555 6.908 16.662 1.00 80.44 86 THR A CA 1
ATOM 689 C C . THR A 1 86 ? 4.806 6.189 16.179 1.00 80.44 86 THR A C 1
ATOM 691 O O . THR A 1 86 ? 5.904 6.553 16.601 1.00 80.44 86 THR A O 1
ATOM 694 N N . ASP A 1 87 ? 4.670 5.179 15.322 1.00 70.31 87 ASP A N 1
ATOM 695 C CA . ASP A 1 87 ? 5.800 4.467 14.748 1.00 70.31 87 ASP A CA 1
ATOM 696 C C . ASP A 1 87 ? 6.429 5.307 13.623 1.00 70.31 87 ASP A C 1
ATOM 698 O O . ASP A 1 87 ? 5.814 5.500 12.572 1.00 70.31 87 ASP A O 1
ATOM 702 N N . PRO A 1 88 ? 7.667 5.802 13.804 1.00 62.22 88 PRO A N 1
ATOM 703 C CA . PRO A 1 88 ? 8.342 6.606 12.790 1.00 62.22 88 PRO A CA 1
ATOM 704 C C . PRO A 1 88 ? 8.719 5.799 11.538 1.00 62.22 88 PRO A C 1
ATOM 706 O O . PRO A 1 88 ? 9.106 6.392 10.532 1.00 62.22 88 PRO A O 1
ATOM 709 N N . THR A 1 89 ? 8.647 4.464 11.591 1.00 61.09 89 THR A N 1
ATOM 710 C CA . THR A 1 89 ? 8.919 3.578 10.452 1.00 61.09 89 THR A CA 1
ATOM 711 C C . THR A 1 89 ? 7.710 3.412 9.531 1.00 61.09 89 THR A C 1
ATOM 713 O O . THR A 1 89 ? 7.886 3.082 8.355 1.00 61.09 89 THR A O 1
ATOM 716 N N . ILE A 1 90 ? 6.500 3.691 10.029 1.00 62.06 90 ILE A N 1
ATOM 717 C CA . ILE A 1 90 ? 5.263 3.683 9.246 1.00 62.06 90 ILE A CA 1
ATOM 718 C C . ILE A 1 90 ? 5.137 5.058 8.586 1.00 62.06 90 ILE A C 1
ATOM 720 O O . ILE A 1 90 ? 4.668 6.033 9.176 1.00 62.06 90 ILE A O 1
ATOM 724 N N . SER A 1 91 ? 5.644 5.174 7.358 1.00 61.31 91 SER A N 1
ATOM 725 C CA . SER A 1 91 ? 5.707 6.458 6.669 1.00 61.31 91 SER A CA 1
ATOM 726 C C . SER A 1 91 ? 4.350 6.827 6.060 1.00 61.31 91 SER A C 1
ATOM 728 O O . SER A 1 91 ? 3.756 6.107 5.264 1.00 61.31 91 SER A O 1
ATOM 730 N N . ASN A 1 92 ? 3.869 8.026 6.402 1.00 65.38 92 ASN A N 1
ATOM 731 C CA . ASN A 1 92 ? 2.653 8.635 5.847 1.00 65.38 92 ASN A CA 1
ATOM 732 C C . ASN A 1 92 ? 2.840 9.158 4.409 1.00 65.38 92 ASN A C 1
ATOM 734 O O . ASN 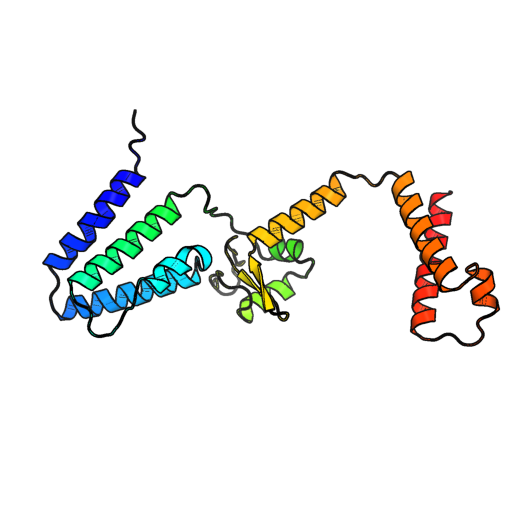A 1 92 ? 2.069 10.006 3.940 1.00 65.38 92 ASN A O 1
ATOM 738 N N . LYS A 1 93 ? 3.894 8.730 3.705 1.00 77.25 93 LYS A N 1
ATOM 739 C CA . LYS A 1 93 ? 4.193 9.226 2.367 1.00 77.25 93 LYS A CA 1
ATOM 740 C C . LYS A 1 93 ? 3.112 8.751 1.405 1.00 77.25 93 LYS A C 1
ATOM 742 O O . LYS A 1 93 ? 2.819 7.567 1.269 1.00 77.25 93 LYS A O 1
ATOM 747 N N . LYS A 1 94 ? 2.502 9.724 0.733 1.00 83.56 94 LYS A N 1
ATOM 748 C CA . LYS A 1 94 ? 1.483 9.493 -0.287 1.00 83.56 94 LYS A CA 1
ATOM 749 C C . LYS A 1 94 ? 2.019 9.923 -1.637 1.00 83.56 94 LYS A C 1
ATOM 751 O O . LYS A 1 94 ? 2.492 11.047 -1.805 1.00 83.56 94 LYS A O 1
ATOM 756 N N . TYR A 1 95 ? 1.859 9.045 -2.603 1.00 85.88 95 TYR A N 1
ATOM 757 C CA . TYR A 1 95 ? 2.247 9.228 -3.983 1.00 85.88 95 TYR A CA 1
ATOM 758 C C . TYR A 1 95 ? 1.046 9.629 -4.836 1.00 85.88 95 TYR A C 1
ATOM 760 O O . TYR A 1 95 ? -0.106 9.283 -4.561 1.00 85.88 95 TYR A O 1
ATOM 768 N N . THR A 1 96 ? 1.307 10.402 -5.880 1.00 87.69 96 THR A N 1
ATOM 769 C CA . THR A 1 96 ? 0.324 10.683 -6.925 1.00 87.69 96 THR A CA 1
ATOM 770 C C . THR A 1 96 ? 0.290 9.541 -7.933 1.00 87.69 96 THR A C 1
ATOM 772 O O . THR A 1 96 ? 1.245 8.780 -8.073 1.00 87.69 96 THR A O 1
ATOM 775 N N . THR A 1 97 ? -0.778 9.457 -8.724 1.00 87.44 97 THR A N 1
ATOM 776 C CA . THR A 1 97 ? -0.835 8.523 -9.860 1.00 87.44 97 THR A CA 1
ATOM 777 C C . THR A 1 97 ? 0.295 8.747 -10.872 1.00 87.44 97 THR A C 1
ATOM 779 O O . THR A 1 97 ? 0.703 7.796 -11.531 1.00 87.44 97 THR A O 1
ATOM 782 N N . GLY A 1 98 ? 0.829 9.972 -10.970 1.00 82.25 98 GLY A N 1
ATOM 783 C CA . GLY A 1 98 ? 2.013 10.300 -11.769 1.00 82.25 98 GLY A CA 1
ATOM 784 C C . GLY A 1 98 ? 3.318 9.744 -11.198 1.00 82.25 98 GLY A C 1
ATOM 785 O O . GLY A 1 98 ? 4.187 9.331 -11.958 1.00 82.25 98 GLY A O 1
ATOM 786 N N . ASP A 1 99 ? 3.455 9.687 -9.875 1.00 87.62 99 ASP A N 1
ATOM 787 C CA . ASP A 1 99 ? 4.611 9.058 -9.224 1.00 87.62 99 ASP A CA 1
ATOM 788 C C . ASP A 1 99 ? 4.586 7.546 -9.442 1.00 87.62 99 ASP A C 1
ATOM 790 O O . ASP A 1 99 ? 5.566 6.974 -9.904 1.00 87.62 99 ASP A O 1
ATOM 794 N N . ILE A 1 100 ? 3.425 6.917 -9.235 1.00 90.00 100 ILE A N 1
ATOM 795 C CA . ILE A 1 100 ? 3.264 5.476 -9.465 1.00 90.00 100 ILE A CA 1
ATOM 796 C C . ILE A 1 100 ? 3.488 5.128 -10.938 1.00 90.00 100 ILE A C 1
ATOM 798 O O . ILE A 1 100 ? 4.176 4.164 -11.252 1.00 90.00 100 ILE A O 1
ATOM 802 N N . ALA A 1 101 ? 2.964 5.940 -11.857 1.00 85.81 101 ALA A N 1
ATOM 803 C CA . ALA A 1 101 ? 3.209 5.773 -13.286 1.00 85.81 101 ALA A CA 1
ATOM 804 C C . ALA A 1 101 ? 4.713 5.749 -13.611 1.00 85.81 101 ALA A C 1
ATOM 806 O O . ALA A 1 101 ? 5.149 4.906 -14.392 1.00 85.81 101 ALA A O 1
ATOM 807 N N . ARG A 1 102 ? 5.507 6.613 -12.962 1.00 85.31 102 ARG A N 1
ATOM 808 C CA . ARG A 1 102 ? 6.969 6.623 -13.100 1.00 85.31 102 ARG A CA 1
ATOM 809 C C . ARG A 1 102 ? 7.616 5.367 -12.526 1.00 85.31 102 ARG A C 1
ATOM 811 O O . ARG A 1 102 ? 8.420 4.763 -13.222 1.00 85.31 102 ARG A O 1
ATOM 818 N N . PHE A 1 103 ? 7.224 4.941 -11.325 1.00 89.12 103 PHE A N 1
ATOM 819 C CA . PHE A 1 103 ? 7.798 3.749 -10.684 1.00 89.12 103 PHE A CA 1
ATOM 820 C C . PHE A 1 103 ? 7.605 2.483 -11.522 1.00 89.12 103 PHE A C 1
ATOM 822 O O . PHE A 1 103 ? 8.510 1.665 -11.630 1.00 89.12 103 PHE A O 1
ATOM 829 N N . PHE A 1 104 ? 6.438 2.346 -12.153 1.00 85.19 104 PHE A N 1
ATOM 830 C CA . PHE A 1 104 ? 6.090 1.180 -12.967 1.00 85.19 104 PHE A CA 1
ATOM 831 C C . PHE A 1 104 ? 6.408 1.346 -14.464 1.00 85.19 104 PHE A C 1
ATOM 833 O O . PHE A 1 104 ? 6.168 0.417 -15.231 1.00 85.19 104 PHE A O 1
ATOM 840 N N . GLY A 1 105 ? 6.896 2.512 -14.906 1.00 83.50 105 GLY A N 1
ATOM 841 C CA . GLY A 1 105 ? 7.184 2.781 -16.322 1.00 83.50 105 GLY A CA 1
ATOM 842 C C . GLY A 1 105 ? 5.948 2.751 -17.234 1.00 83.50 105 GLY A C 1
ATOM 843 O O . GLY A 1 105 ? 6.040 2.373 -18.400 1.00 83.50 105 GLY A O 1
ATOM 844 N N . VAL A 1 106 ? 4.770 3.118 -16.718 1.00 87.12 106 VAL A N 1
ATOM 845 C CA . VAL A 1 106 ? 3.485 3.064 -17.443 1.00 87.12 106 VAL A CA 1
ATOM 846 C C . VAL A 1 106 ? 2.801 4.427 -17.506 1.00 87.12 106 VAL A C 1
ATOM 848 O O . VAL A 1 106 ? 3.201 5.388 -16.860 1.00 87.12 106 VAL A O 1
ATOM 851 N N . SER A 1 107 ? 1.716 4.529 -18.277 1.00 83.31 107 SER A N 1
ATOM 852 C CA . SER A 1 107 ? 0.907 5.750 -18.318 1.00 83.31 107 SER A CA 1
ATOM 853 C C . SER A 1 107 ? 0.077 5.950 -17.038 1.00 83.31 107 SER A C 1
ATOM 855 O O . SER A 1 107 ? -0.393 4.990 -16.423 1.00 83.31 107 SER A O 1
ATOM 857 N N . VAL A 1 108 ? -0.230 7.206 -16.695 1.00 82.25 108 VAL A N 1
ATOM 858 C CA . VAL A 1 108 ? -1.181 7.543 -15.612 1.00 82.25 108 VAL A CA 1
ATOM 859 C C . VAL A 1 108 ? -2.565 6.923 -15.857 1.00 82.25 108 VAL A C 1
ATOM 861 O O . VAL A 1 108 ? -3.239 6.501 -14.916 1.00 82.25 108 VAL A O 1
ATOM 864 N N . ALA A 1 109 ? -2.986 6.810 -17.122 1.00 80.62 109 ALA A N 1
ATOM 865 C CA . ALA A 1 109 ? -4.239 6.151 -17.490 1.00 80.62 109 ALA A CA 1
ATOM 866 C C . ALA A 1 109 ? -4.241 4.660 -17.106 1.00 80.62 109 ALA A C 1
ATOM 868 O O . ALA A 1 109 ? -5.259 4.145 -16.640 1.00 80.62 109 ALA A O 1
ATOM 869 N N . THR A 1 110 ? -3.094 3.985 -17.233 1.00 85.50 110 THR A N 1
ATOM 870 C CA . THR A 1 110 ? -2.902 2.592 -16.808 1.00 85.50 110 THR A CA 1
ATOM 871 C C . THR A 1 110 ? -3.074 2.452 -15.296 1.00 85.50 110 THR A C 1
ATOM 873 O O . THR A 1 110 ? -3.828 1.587 -14.851 1.00 85.50 110 THR A O 1
ATOM 876 N N . ILE A 1 111 ? -2.469 3.348 -14.508 1.00 89.00 111 ILE A N 1
ATOM 877 C CA . ILE A 1 111 ? -2.606 3.359 -13.042 1.00 89.00 111 ILE A CA 1
ATOM 878 C C . ILE A 1 111 ? -4.061 3.589 -12.617 1.00 89.00 111 ILE A C 1
ATOM 880 O O . ILE A 1 111 ? -4.589 2.859 -11.779 1.00 89.00 111 ILE A O 1
ATOM 884 N N . ASN A 1 112 ? -4.754 4.542 -13.244 1.00 85.25 112 ASN A N 1
ATOM 885 C CA . ASN A 1 112 ? -6.175 4.781 -12.976 1.00 85.25 112 ASN A CA 1
ATOM 886 C C . ASN A 1 112 ? -7.034 3.541 -13.276 1.00 85.25 112 ASN A C 1
ATOM 888 O O . ASN A 1 112 ? -7.961 3.228 -12.526 1.00 85.25 112 ASN A O 1
ATOM 892 N N . ASN A 1 113 ? -6.716 2.806 -14.346 1.00 86.88 113 ASN A N 1
ATOM 893 C CA . ASN A 1 113 ? -7.386 1.550 -14.680 1.00 86.88 113 ASN A CA 1
ATOM 894 C C . ASN A 1 113 ? -7.132 0.478 -13.607 1.00 86.88 113 ASN A C 1
ATOM 896 O O . ASN A 1 113 ? -8.068 -0.197 -13.181 1.00 86.88 113 ASN A O 1
ATOM 900 N N . TRP A 1 114 ? -5.896 0.357 -13.113 1.00 90.12 114 TRP A N 1
ATOM 901 C CA . TRP A 1 114 ? -5.556 -0.569 -12.029 1.00 90.12 114 TRP A CA 1
ATOM 902 C C . TRP A 1 114 ? -6.301 -0.252 -10.733 1.00 90.12 114 TRP A C 1
ATOM 904 O O . TRP A 1 114 ? -6.879 -1.164 -10.144 1.00 90.12 114 TRP A O 1
ATOM 914 N N . ILE A 1 115 ? -6.388 1.022 -10.338 1.00 86.81 115 ILE A N 1
ATOM 915 C CA . ILE A 1 115 ? -7.199 1.444 -9.183 1.00 86.81 115 ILE A CA 1
ATOM 916 C C . ILE A 1 115 ? -8.672 1.084 -9.400 1.00 86.81 115 ILE A C 1
ATOM 918 O O . ILE A 1 115 ? -9.324 0.533 -8.513 1.00 86.81 115 ILE A O 1
ATOM 922 N N . HIS A 1 116 ? -9.214 1.362 -10.590 1.00 84.31 116 HIS A N 1
ATOM 923 C CA . HIS A 1 116 ? -10.616 1.074 -10.891 1.00 84.31 116 HIS A CA 1
ATOM 924 C C . HIS A 1 116 ? -10.931 -0.425 -10.794 1.00 84.31 116 HIS A C 1
ATOM 926 O O . HIS A 1 116 ? -11.955 -0.800 -10.223 1.00 84.31 116 HIS A O 1
ATOM 932 N N . LYS A 1 117 ? -10.013 -1.265 -11.286 1.00 85.12 117 LYS A N 1
ATOM 933 C CA . LYS A 1 117 ? -10.083 -2.730 -11.229 1.00 85.12 117 LYS A CA 1
ATOM 934 C C . LYS A 1 117 ? -9.740 -3.324 -9.858 1.00 85.12 117 LYS A C 1
ATOM 936 O O . LYS A 1 117 ? -9.761 -4.541 -9.729 1.00 85.12 117 LYS A O 1
ATOM 941 N N . GLY A 1 118 ? -9.409 -2.505 -8.858 1.00 84.75 118 GLY A N 1
ATOM 942 C CA . GLY A 1 118 ? -9.032 -2.985 -7.525 1.00 84.75 118 GLY A CA 1
ATOM 943 C C . GLY A 1 118 ? -7.684 -3.707 -7.487 1.00 84.75 118 GLY A C 1
ATOM 944 O O . GLY A 1 118 ? -7.437 -4.489 -6.580 1.00 84.75 118 GLY A O 1
ATOM 945 N N . ARG A 1 119 ? -6.809 -3.458 -8.469 1.00 87.50 119 ARG A N 1
ATOM 946 C CA . ARG A 1 119 ? -5.450 -4.017 -8.505 1.00 87.50 119 ARG A CA 1
ATOM 947 C C . ARG A 1 119 ? -4.466 -3.245 -7.636 1.00 87.50 119 ARG A C 1
ATOM 949 O O . ARG A 1 119 ? -3.360 -3.722 -7.452 1.00 87.50 119 ARG A O 1
ATOM 956 N N . ILE A 1 120 ? -4.839 -2.065 -7.145 1.00 87.75 120 ILE A N 1
ATOM 957 C CA . ILE A 1 120 ? -4.088 -1.350 -6.112 1.00 87.75 120 ILE A CA 1
ATOM 958 C C . ILE A 1 120 ? -4.974 -1.302 -4.866 1.00 87.75 120 ILE A C 1
ATOM 960 O O . ILE A 1 120 ? -6.011 -0.635 -4.868 1.00 87.75 120 ILE A O 1
ATOM 964 N N . VAL A 1 121 ? -4.583 -2.055 -3.843 1.00 84.44 121 VAL A N 1
ATOM 965 C CA . VAL A 1 121 ? -5.231 -2.147 -2.525 1.00 84.44 121 VAL A CA 1
ATOM 966 C C . VAL A 1 121 ? -4.596 -1.104 -1.605 1.00 84.44 121 VAL A C 1
ATOM 968 O O . VAL A 1 121 ? -3.423 -0.800 -1.777 1.00 84.44 121 VAL A O 1
ATOM 971 N N . GLY A 1 122 ? -5.338 -0.515 -0.664 1.00 76.62 122 GLY A N 1
ATOM 972 C CA . GLY A 1 122 ? -4.827 0.605 0.149 1.00 76.62 122 GLY A CA 1
ATOM 973 C C . GLY A 1 122 ? -5.232 1.993 -0.351 1.00 76.62 122 GLY A C 1
ATOM 974 O O . GLY A 1 122 ? -4.930 2.995 0.286 1.00 76.62 122 GLY A O 1
ATOM 975 N N . VAL A 1 123 ? -5.921 2.089 -1.495 1.00 78.44 123 VAL A N 1
ATOM 976 C CA . VAL A 1 123 ? -6.299 3.380 -2.094 1.00 78.44 123 VAL A CA 1
ATOM 977 C C . VAL A 1 123 ? -7.746 3.725 -1.777 1.00 78.44 123 VAL A C 1
ATOM 979 O O . VAL A 1 123 ? -8.678 3.043 -2.212 1.00 78.44 123 VAL A O 1
ATOM 982 N N . GLU A 1 124 ? -7.948 4.850 -1.096 1.00 68.56 124 GLU A N 1
ATOM 983 C CA . GLU A 1 124 ? -9.268 5.458 -0.993 1.00 68.56 124 GLU A CA 1
ATOM 984 C C . GLU A 1 124 ? -9.705 5.966 -2.371 1.00 68.56 124 GLU A C 1
ATOM 986 O O . GLU A 1 124 ? -9.036 6.788 -3.007 1.00 68.56 124 GLU A O 1
ATOM 991 N N . LYS A 1 125 ? -10.854 5.479 -2.853 1.00 63.62 125 LYS A N 1
ATOM 992 C CA . LYS A 1 125 ? -11.495 6.034 -4.048 1.00 63.62 125 LYS A CA 1
ATOM 993 C C . LYS A 1 125 ? -11.974 7.444 -3.707 1.00 63.62 125 LYS A C 1
ATOM 995 O O . LYS A 1 125 ? -13.064 7.616 -3.172 1.00 63.62 125 LYS A O 1
ATOM 1000 N N . GLY A 1 126 ? -11.140 8.438 -4.000 1.00 57.94 126 GLY A N 1
ATOM 1001 C CA . GLY A 1 126 ? -11.523 9.841 -3.897 1.00 57.94 126 GLY A CA 1
ATOM 1002 C C . GLY A 1 126 ? -12.752 10.156 -4.756 1.00 57.94 126 GLY A C 1
ATOM 1003 O O . GLY A 1 126 ? -13.089 9.424 -5.692 1.00 57.94 126 GLY A O 1
ATOM 1004 N N . GLU A 1 127 ? -13.422 11.264 -4.439 1.00 55.78 127 GLU A N 1
ATOM 1005 C CA . GLU A 1 127 ? -14.524 11.796 -5.246 1.00 55.78 127 GLU A CA 1
ATOM 1006 C C . GLU A 1 127 ? -14.123 11.908 -6.725 1.00 55.78 127 GLU A C 1
ATOM 1008 O O . GLU A 1 127 ? -12.959 12.164 -7.059 1.00 55.78 127 GLU A O 1
ATOM 1013 N N . ARG A 1 128 ? -15.102 11.737 -7.626 1.00 49.34 128 ARG A N 1
ATOM 1014 C CA . ARG A 1 128 ? -14.918 11.945 -9.071 1.00 49.34 128 ARG A CA 1
ATOM 1015 C C . ARG A 1 128 ? -14.145 13.257 -9.290 1.00 49.34 128 ARG A C 1
ATOM 1017 O O . ARG A 1 128 ? -14.542 14.290 -8.764 1.00 49.34 128 ARG A O 1
ATOM 1024 N N . PHE A 1 129 ? -13.063 13.193 -10.068 1.00 51.69 129 PHE A N 1
ATOM 1025 C CA . PHE A 1 129 ? -12.167 14.309 -10.426 1.00 51.69 129 PHE A CA 1
ATOM 1026 C C . PHE A 1 129 ? -11.114 14.750 -9.392 1.00 51.69 129 PHE A C 1
ATOM 1028 O O . PHE A 1 129 ? -10.308 15.621 -9.718 1.00 51.69 129 PHE A O 1
ATOM 1035 N N . LYS A 1 130 ? -11.015 14.135 -8.204 1.00 61.31 130 LYS A N 1
ATOM 1036 C CA . LYS A 1 130 ? -9.847 14.341 -7.325 1.00 61.31 130 LYS A CA 1
ATOM 1037 C C . LYS A 1 130 ? -8.696 13.407 -7.703 1.00 61.31 130 LYS A C 1
ATOM 1039 O O . LYS A 1 130 ? -8.895 12.221 -7.960 1.00 61.31 130 LYS A O 1
ATOM 1044 N N . GLN A 1 131 ? -7.476 13.948 -7.729 1.00 65.31 131 GLN A N 1
ATOM 1045 C CA . GLN A 1 131 ? -6.261 13.150 -7.911 1.00 65.31 131 GLN A CA 1
ATOM 1046 C C . GLN A 1 131 ? -6.126 12.157 -6.751 1.00 65.31 131 GLN A C 1
ATOM 1048 O O . GLN A 1 131 ? -6.100 12.567 -5.589 1.00 65.31 131 GLN A O 1
ATOM 1053 N N . ALA A 1 132 ? -6.038 10.863 -7.063 1.00 72.69 132 ALA A N 1
ATOM 1054 C CA . ALA A 1 132 ? -5.863 9.830 -6.050 1.00 72.69 132 ALA A CA 1
ATOM 1055 C C . ALA A 1 132 ? -4.499 9.991 -5.362 1.00 72.69 132 ALA A C 1
ATOM 1057 O O . ALA A 1 132 ? -3.467 10.142 -6.023 1.00 72.69 132 ALA A O 1
ATOM 1058 N N . ARG A 1 133 ? -4.516 9.965 -4.028 1.00 82.94 133 ARG A N 1
ATOM 1059 C CA . ARG A 1 133 ? -3.320 9.916 -3.187 1.00 82.94 133 ARG A CA 1
ATOM 1060 C C . ARG A 1 133 ? -3.162 8.485 -2.702 1.00 82.94 133 ARG A C 1
ATOM 1062 O O . ARG A 1 133 ? -4.004 7.995 -1.959 1.00 82.94 133 ARG A O 1
ATOM 1069 N N . ILE A 1 134 ? -2.116 7.830 -3.180 1.00 85.50 134 ILE A N 1
ATOM 1070 C CA . ILE A 1 134 ? -1.850 6.410 -2.974 1.00 85.50 134 ILE A CA 1
ATOM 1071 C C . ILE A 1 134 ? -0.805 6.308 -1.863 1.00 85.50 134 ILE A C 1
ATOM 1073 O O . ILE A 1 134 ? 0.283 6.861 -2.038 1.00 85.50 134 ILE A O 1
ATOM 1077 N N . PRO A 1 135 ? -1.112 5.693 -0.716 1.00 84.31 135 PRO A N 1
ATOM 1078 C CA . PRO A 1 135 ? -0.135 5.560 0.355 1.00 84.31 135 PRO A CA 1
ATOM 1079 C C . PRO A 1 135 ? 0.965 4.557 -0.035 1.00 84.31 135 PRO A C 1
ATOM 1081 O O . PRO A 1 135 ? 0.782 3.738 -0.935 1.00 84.31 135 PRO A O 1
ATOM 1084 N N . GLU A 1 136 ? 2.144 4.668 0.573 1.00 85.94 136 GLU A N 1
ATOM 1085 C CA . GLU A 1 136 ? 3.296 3.818 0.236 1.00 85.94 136 GLU A CA 1
ATOM 1086 C C . GLU A 1 136 ? 3.110 2.335 0.601 1.00 85.94 136 GLU A C 1
ATOM 1088 O O . GLU A 1 136 ? 3.709 1.466 -0.030 1.00 85.94 136 GLU A O 1
ATOM 1093 N N . ASP A 1 137 ? 2.251 2.043 1.575 1.00 83.00 137 ASP A N 1
ATOM 1094 C CA . ASP A 1 137 ? 1.870 0.698 2.017 1.00 83.00 137 ASP A CA 1
ATOM 1095 C C . ASP A 1 137 ? 0.780 0.065 1.137 1.00 83.00 137 ASP A C 1
ATOM 1097 O O . ASP A 1 137 ? 0.413 -1.096 1.332 1.00 83.00 137 ASP A O 1
ATOM 1101 N N . ALA A 1 138 ? 0.274 0.804 0.143 1.00 85.69 138 ALA A N 1
ATOM 1102 C CA . ALA A 1 138 ? -0.635 0.258 -0.846 1.00 85.69 138 ALA A CA 1
ATOM 1103 C C . ALA A 1 138 ? 0.025 -0.906 -1.598 1.00 85.69 138 ALA A C 1
ATOM 1105 O O . ALA A 1 138 ? 1.208 -0.864 -1.941 1.00 85.69 138 ALA A O 1
ATOM 1106 N N . ILE A 1 139 ? -0.764 -1.936 -1.894 1.00 87.56 139 ILE A N 1
ATOM 1107 C CA . ILE A 1 139 ? -0.295 -3.173 -2.524 1.00 87.56 139 ILE A CA 1
ATOM 1108 C C . ILE A 1 139 ? -0.798 -3.218 -3.961 1.00 87.56 139 ILE A C 1
ATOM 1110 O O . ILE A 1 139 ? -2.005 -3.161 -4.209 1.00 87.56 139 ILE A O 1
ATOM 1114 N N . TYR A 1 140 ? 0.117 -3.356 -4.917 1.00 90.19 140 TYR A N 1
ATOM 1115 C CA . TYR A 1 140 ? -0.210 -3.687 -6.296 1.00 90.19 140 TYR A CA 1
ATOM 1116 C C . TYR A 1 140 ? -0.276 -5.206 -6.485 1.00 90.19 140 TYR A C 1
ATOM 1118 O O . TYR A 1 140 ? 0.676 -5.929 -6.202 1.00 90.19 140 TYR A O 1
ATOM 1126 N N . LEU A 1 141 ? -1.405 -5.668 -7.017 1.00 87.00 141 LEU A N 1
ATOM 1127 C CA . LEU A 1 141 ? -1.674 -7.060 -7.353 1.00 87.00 141 LEU A CA 1
ATOM 1128 C C . LEU A 1 141 ? -1.294 -7.323 -8.817 1.00 87.00 141 LEU A C 1
ATOM 1130 O O . LEU A 1 141 ? -2.004 -6.904 -9.752 1.00 87.00 141 LEU A O 1
ATOM 1134 N N . SER A 1 142 ? -0.175 -8.016 -9.044 1.00 81.62 142 SER A N 1
ATOM 1135 C CA . SER A 1 142 ? 0.231 -8.427 -10.391 1.00 81.62 142 SER A CA 1
ATOM 1136 C C . SER A 1 142 ? -0.681 -9.525 -10.947 1.00 81.62 142 SER A C 1
ATOM 1138 O O . SER A 1 142 ? -1.216 -10.361 -10.228 1.00 81.62 142 SER A O 1
ATOM 1140 N N . THR A 1 143 ? -0.816 -9.567 -12.272 1.00 74.69 143 THR A N 1
ATOM 1141 C CA . THR A 1 143 ? -1.436 -10.690 -12.990 1.00 74.69 143 THR A CA 1
ATOM 1142 C C . THR A 1 143 ? -0.591 -11.959 -12.923 1.00 74.69 143 THR A C 1
ATOM 1144 O O . THR A 1 143 ? -1.112 -13.038 -13.173 1.00 74.69 143 THR A O 1
ATOM 1147 N N . THR A 1 144 ? 0.702 -11.831 -12.615 1.00 75.50 144 THR A N 1
ATOM 1148 C CA . THR A 1 144 ? 1.647 -12.949 -12.478 1.00 75.50 144 THR A CA 1
ATOM 1149 C C . THR A 1 144 ? 1.655 -13.564 -11.076 1.00 75.50 144 THR A C 1
ATOM 1151 O O . THR A 1 144 ? 2.323 -14.569 -10.873 1.00 75.50 144 THR A O 1
ATOM 1154 N N . GLY A 1 145 ? 0.905 -12.995 -10.123 1.00 71.38 145 GLY A N 1
ATOM 1155 C CA . GLY A 1 145 ? 0.811 -13.478 -8.741 1.00 71.38 145 GLY A CA 1
ATOM 1156 C C . GLY A 1 145 ? 1.818 -12.858 -7.767 1.00 71.38 145 GLY A C 1
ATOM 1157 O O . GLY A 1 145 ? 1.674 -13.041 -6.564 1.00 71.38 145 GLY A O 1
ATOM 1158 N N . GLU A 1 146 ? 2.794 -12.091 -8.255 1.00 76.50 146 GLU A N 1
ATOM 1159 C CA . GLU A 1 146 ? 3.706 -11.326 -7.399 1.00 76.50 146 GLU A CA 1
ATOM 1160 C C . GLU A 1 146 ? 3.038 -10.024 -6.943 1.00 76.50 146 GLU A C 1
ATOM 1162 O O . GLU A 1 146 ? 2.655 -9.181 -7.758 1.00 76.50 146 GLU A O 1
ATOM 1167 N N . ASN A 1 147 ? 2.878 -9.863 -5.633 1.00 86.62 147 ASN A N 1
ATOM 1168 C CA . ASN A 1 147 ? 2.359 -8.635 -5.046 1.00 86.62 147 ASN A CA 1
ATOM 1169 C C . ASN A 1 147 ? 3.533 -7.771 -4.599 1.00 86.62 147 ASN A C 1
ATOM 1171 O O . ASN A 1 147 ? 4.461 -8.279 -3.977 1.00 86.62 147 ASN A O 1
ATOM 1175 N N . ILE A 1 148 ? 3.476 -6.479 -4.909 1.00 88.25 148 ILE A N 1
ATOM 1176 C CA . ILE A 1 148 ? 4.516 -5.518 -4.536 1.00 88.25 148 ILE A CA 1
ATOM 1177 C C . ILE A 1 148 ? 3.871 -4.294 -3.902 1.00 88.25 148 ILE A C 1
ATOM 1179 O O . ILE A 1 148 ? 2.819 -3.821 -4.345 1.00 88.25 148 ILE A O 1
ATOM 1183 N N . THR A 1 149 ? 4.497 -3.777 -2.860 1.00 88.50 149 THR A N 1
ATOM 1184 C CA . THR A 1 149 ? 4.094 -2.523 -2.232 1.00 88.50 149 THR A CA 1
ATOM 1185 C C . THR A 1 149 ? 4.519 -1.330 -3.081 1.00 88.50 149 THR A C 1
ATOM 1187 O O . THR A 1 149 ? 5.484 -1.370 -3.848 1.00 88.50 149 THR A O 1
ATOM 1190 N N . ILE A 1 150 ? 3.808 -0.216 -2.947 1.00 89.56 150 ILE A N 1
ATOM 1191 C CA . ILE A 1 150 ? 4.201 1.031 -3.605 1.00 89.56 150 ILE A CA 1
ATOM 1192 C C . ILE A 1 150 ? 5.563 1.524 -3.097 1.00 89.56 150 ILE A C 1
ATOM 1194 O O . ILE A 1 150 ? 6.336 2.085 -3.876 1.00 89.56 150 ILE A O 1
ATOM 1198 N N . LYS A 1 151 ? 5.878 1.283 -1.822 1.00 86.50 151 LYS A N 1
ATOM 1199 C CA . LYS A 1 151 ? 7.194 1.531 -1.235 1.00 86.50 151 LYS A CA 1
ATOM 1200 C C . LYS A 1 151 ? 8.289 0.770 -1.976 1.00 86.50 151 LYS A C 1
ATOM 1202 O O . LYS A 1 151 ? 9.190 1.416 -2.506 1.00 86.50 151 LYS A O 1
ATOM 1207 N N . GLU A 1 152 ? 8.170 -0.549 -2.102 1.00 84.75 152 GLU A N 1
ATOM 1208 C CA . GLU A 1 152 ? 9.140 -1.377 -2.833 1.00 84.75 152 GLU A CA 1
ATOM 1209 C C . GLU A 1 152 ? 9.269 -0.928 -4.293 1.00 84.75 152 GLU A C 1
ATOM 1211 O O . GLU A 1 152 ? 10.378 -0.782 -4.799 1.00 84.75 152 GLU A O 1
ATOM 1216 N N . ALA A 1 153 ? 8.156 -0.618 -4.966 1.00 87.69 153 ALA A N 1
ATOM 1217 C CA . ALA A 1 153 ? 8.196 -0.087 -6.329 1.00 87.69 153 ALA A CA 1
ATOM 1218 C C . ALA A 1 153 ? 8.968 1.246 -6.411 1.00 87.69 153 ALA A C 1
ATOM 1220 O O . ALA A 1 153 ? 9.731 1.469 -7.352 1.00 87.69 153 ALA A O 1
ATOM 1221 N N . SER A 1 154 ? 8.801 2.126 -5.419 1.00 87.94 154 SER A N 1
ATOM 1222 C CA . SER A 1 154 ? 9.532 3.394 -5.341 1.00 87.94 154 SER A CA 1
ATOM 1223 C C . SER A 1 154 ? 11.024 3.206 -5.050 1.00 87.94 154 SER A C 1
ATOM 1225 O O . SER A 1 154 ? 11.846 3.914 -5.625 1.00 87.94 154 SER A O 1
ATOM 1227 N N . GLU A 1 155 ? 11.383 2.236 -4.208 1.00 87.06 155 GLU A N 1
ATOM 1228 C CA . GLU A 1 155 ? 12.767 1.902 -3.856 1.00 87.06 155 GLU A CA 1
ATOM 1229 C C . GLU A 1 155 ? 13.501 1.242 -5.027 1.00 87.06 155 GLU A C 1
ATOM 1231 O O . GLU A 1 155 ? 14.640 1.605 -5.321 1.00 87.06 155 GLU A O 1
ATOM 1236 N N . LEU A 1 156 ? 12.836 0.337 -5.753 1.00 85.75 156 LEU A N 1
ATOM 1237 C CA . LEU A 1 156 ? 13.353 -0.250 -6.991 1.00 85.75 156 LEU A CA 1
ATOM 1238 C C . LEU A 1 156 ? 13.580 0.825 -8.053 1.00 85.75 156 LEU A C 1
ATOM 1240 O O . LEU A 1 156 ? 14.648 0.874 -8.659 1.00 85.75 156 LEU A O 1
ATOM 1244 N N . TYR A 1 157 ? 12.607 1.722 -8.239 1.00 86.25 157 TYR A N 1
ATOM 1245 C CA . TYR A 1 157 ? 12.754 2.853 -9.151 1.00 86.25 157 TYR A CA 1
ATOM 1246 C C . TYR A 1 157 ? 13.913 3.762 -8.739 1.00 86.25 157 TYR A C 1
ATOM 1248 O O . TYR A 1 157 ? 14.693 4.166 -9.591 1.00 86.25 157 TYR A O 1
ATOM 1256 N N . GLN A 1 158 ? 14.059 4.070 -7.449 1.00 83.38 158 GLN A N 1
ATOM 1257 C CA . GLN A 1 158 ? 15.149 4.909 -6.959 1.00 83.38 158 GLN A CA 1
ATOM 1258 C C . GLN A 1 158 ? 16.507 4.225 -7.135 1.00 83.38 158 GLN A C 1
ATOM 1260 O O . GLN A 1 158 ? 17.445 4.874 -7.578 1.00 83.38 158 GLN A O 1
ATOM 1265 N N . THR A 1 159 ? 16.600 2.921 -6.870 1.00 81.94 159 THR A N 1
ATOM 1266 C CA . THR A 1 159 ? 17.814 2.125 -7.099 1.00 81.94 159 THR A CA 1
ATOM 1267 C C . THR A 1 159 ? 18.184 2.120 -8.578 1.00 81.94 159 THR A C 1
ATOM 1269 O O . THR A 1 159 ? 19.351 2.279 -8.924 1.00 81.94 159 THR A O 1
ATOM 1272 N N . GLU A 1 160 ? 17.199 1.988 -9.467 1.00 77.62 160 GLU A N 1
ATOM 1273 C CA . GLU A 1 160 ? 17.420 2.047 -10.910 1.00 77.62 160 GLU A CA 1
ATOM 1274 C C . GLU A 1 160 ? 17.819 3.455 -11.359 1.00 77.62 160 GLU A C 1
ATOM 1276 O O . GLU A 1 160 ? 18.795 3.618 -12.088 1.00 77.62 160 GLU A O 1
ATOM 1281 N N . VAL A 1 161 ? 17.141 4.496 -10.873 1.00 76.81 161 VAL A N 1
ATOM 1282 C CA . VAL A 1 161 ? 17.532 5.888 -11.114 1.00 76.81 161 VAL A CA 1
ATOM 1283 C C . VAL A 1 161 ? 18.940 6.132 -10.605 1.00 76.81 161 VAL A C 1
ATOM 1285 O O . VAL A 1 161 ? 19.715 6.714 -11.339 1.00 76.81 161 VAL A O 1
ATOM 1288 N N . GLU A 1 162 ? 19.327 5.669 -9.422 1.00 72.50 162 GLU A N 1
ATOM 1289 C CA . GLU A 1 162 ? 20.687 5.797 -8.893 1.00 72.50 162 GLU A CA 1
ATOM 1290 C C . GLU A 1 162 ? 21.698 5.006 -9.721 1.00 72.50 162 GLU A C 1
ATOM 1292 O O . GLU A 1 162 ? 22.746 5.545 -10.058 1.00 72.50 162 GLU A O 1
ATOM 1297 N N . ARG A 1 163 ? 21.371 3.786 -10.156 1.00 67.75 163 ARG A N 1
ATOM 1298 C CA . ARG A 1 163 ? 22.194 3.001 -11.089 1.00 67.75 163 ARG A CA 1
ATOM 1299 C C . ARG A 1 163 ? 22.441 3.760 -12.394 1.00 67.75 163 ARG A C 1
ATOM 1301 O O . ARG A 1 163 ? 23.559 3.742 -12.904 1.00 67.75 163 ARG A O 1
ATOM 1308 N N . THR A 1 164 ? 21.415 4.450 -12.891 1.00 59.09 164 THR A N 1
ATOM 1309 C CA . THR A 1 164 ? 21.449 5.202 -14.156 1.00 59.09 164 THR A CA 1
ATOM 1310 C C . THR A 1 164 ? 21.905 6.664 -13.989 1.00 59.09 164 THR A C 1
ATOM 1312 O O . THR A 1 164 ? 22.305 7.288 -14.960 1.00 59.09 164 THR A O 1
ATOM 1315 N N . SER A 1 165 ? 21.871 7.230 -12.776 1.00 56.88 165 SER A N 1
ATOM 1316 C CA . SER A 1 165 ? 22.218 8.636 -12.473 1.00 56.88 165 SER A CA 1
ATOM 1317 C C . SER A 1 165 ? 23.604 8.772 -11.840 1.00 56.88 165 SER A C 1
ATOM 1319 O O . SER A 1 165 ? 24.251 9.801 -12.014 1.00 56.88 165 SER A O 1
ATOM 1321 N N . LEU A 1 166 ? 24.088 7.748 -11.123 1.00 48.69 166 LEU A N 1
ATOM 1322 C CA . LEU A 1 166 ? 25.464 7.667 -10.604 1.00 48.69 166 LEU A CA 1
ATOM 1323 C C . LEU A 1 166 ? 26.468 7.229 -11.675 1.00 48.69 166 LEU A C 1
ATOM 1325 O O . LEU A 1 166 ? 27.676 7.275 -11.446 1.00 48.69 166 LEU A O 1
ATOM 1329 N N . ARG A 1 167 ? 25.983 6.842 -12.855 1.00 46.12 167 ARG A N 1
ATOM 1330 C CA . ARG A 1 167 ? 26.784 6.749 -14.067 1.00 46.12 167 ARG A CA 1
ATOM 1331 C C . ARG A 1 167 ? 26.203 7.728 -15.076 1.00 46.12 167 ARG A C 1
ATOM 1333 O O . ARG A 1 167 ? 25.276 7.360 -15.786 1.00 46.12 167 ARG A O 1
ATOM 1340 N N . PRO A 1 168 ? 26.732 8.957 -15.209 1.00 46.22 168 PRO A N 1
ATOM 1341 C CA . PRO A 1 168 ? 26.800 9.501 -16.553 1.00 46.22 168 PRO A CA 1
ATOM 1342 C C . PRO A 1 168 ? 27.562 8.441 -17.343 1.00 46.22 168 PRO A C 1
ATOM 1344 O O . PRO A 1 168 ? 28.754 8.261 -17.089 1.00 46.22 168 PRO A O 1
ATOM 1347 N N . THR A 1 169 ? 26.871 7.652 -18.170 1.00 51.50 169 THR A N 1
ATOM 1348 C CA . THR A 1 169 ? 27.527 6.660 -19.012 1.00 51.50 169 THR A CA 1
ATOM 1349 C C . THR A 1 169 ? 28.581 7.441 -19.768 1.00 51.50 169 THR A C 1
ATOM 1351 O O . THR A 1 169 ? 28.276 8.369 -20.520 1.00 51.50 169 THR A O 1
ATOM 1354 N N . THR A 1 170 ? 29.847 7.215 -19.423 1.00 60.88 170 THR A N 1
ATOM 1355 C CA . THR A 1 170 ? 30.901 7.987 -20.069 1.00 60.88 170 THR A CA 1
ATOM 1356 C C . THR A 1 170 ? 30.813 7.662 -21.553 1.00 60.88 170 THR A C 1
ATOM 1358 O O . THR A 1 170 ? 30.428 6.550 -21.912 1.00 60.88 170 THR A O 1
ATOM 1361 N N . ALA A 1 171 ? 31.187 8.590 -22.433 1.00 63.75 171 ALA A N 1
ATOM 1362 C CA . ALA A 1 171 ? 31.153 8.324 -23.871 1.00 63.75 171 ALA A CA 1
ATOM 1363 C C . ALA A 1 171 ? 31.878 7.003 -24.243 1.00 63.75 171 ALA A C 1
ATOM 1365 O O . ALA A 1 171 ? 31.541 6.338 -25.213 1.00 63.75 171 ALA A O 1
ATOM 1366 N N . ILE A 1 172 ? 32.842 6.585 -23.415 1.00 70.62 172 ILE A N 1
ATOM 1367 C CA . ILE A 1 172 ? 33.573 5.318 -23.512 1.00 70.62 172 ILE A CA 1
ATOM 1368 C C . ILE A 1 172 ? 32.702 4.101 -23.150 1.00 70.62 172 ILE A C 1
ATOM 1370 O O . ILE A 1 172 ? 32.795 3.072 -23.814 1.00 70.62 172 ILE A O 1
ATOM 1374 N N . GLU A 1 173 ? 31.873 4.185 -22.110 1.00 69.88 173 GLU A N 1
ATOM 1375 C CA . GLU A 1 173 ? 30.968 3.104 -21.699 1.00 69.88 173 GLU A CA 1
ATOM 1376 C C . GLU A 1 173 ? 29.783 2.959 -22.660 1.00 69.88 173 GLU A C 1
ATOM 1378 O O . GLU A 1 173 ? 29.464 1.834 -23.030 1.00 69.88 173 GLU A O 1
ATOM 1383 N N . GLU A 1 174 ? 29.212 4.064 -23.157 1.00 72.06 174 GLU A N 1
ATOM 1384 C CA . GLU A 1 174 ? 28.165 4.027 -24.195 1.00 72.06 174 GLU A CA 1
ATOM 1385 C C . GLU A 1 174 ? 28.706 3.393 -25.477 1.00 72.06 174 GLU A C 1
ATOM 1387 O O . GLU A 1 174 ? 28.078 2.521 -26.078 1.00 72.06 174 GLU A O 1
ATOM 1392 N N . MET A 1 175 ? 29.925 3.779 -25.865 1.00 76.81 175 MET A N 1
ATOM 1393 C CA . MET A 1 175 ? 30.618 3.185 -27.001 1.00 76.81 175 MET A CA 1
ATOM 1394 C C . MET A 1 175 ? 30.891 1.694 -26.778 1.00 76.81 175 MET A C 1
ATOM 1396 O O . MET A 1 175 ? 30.783 0.910 -27.719 1.00 76.81 175 MET A O 1
ATOM 1400 N N . LYS A 1 176 ? 31.222 1.282 -25.550 1.00 82.06 176 LYS A N 1
ATOM 1401 C CA . LYS A 1 176 ? 31.444 -0.127 -25.217 1.00 82.06 176 LYS A CA 1
ATOM 1402 C C . LYS A 1 176 ? 30.154 -0.939 -25.319 1.00 82.06 176 LYS A C 1
ATOM 1404 O O . LYS A 1 176 ? 30.165 -1.976 -25.970 1.00 82.06 176 LYS A O 1
ATOM 1409 N N . GLU A 1 177 ? 29.052 -0.460 -24.750 1.00 80.44 177 GLU A N 1
ATOM 1410 C CA . GLU A 1 177 ? 27.744 -1.124 -24.841 1.00 80.44 177 GLU A CA 1
ATOM 1411 C C . GLU A 1 177 ? 27.263 -1.230 -26.293 1.00 80.4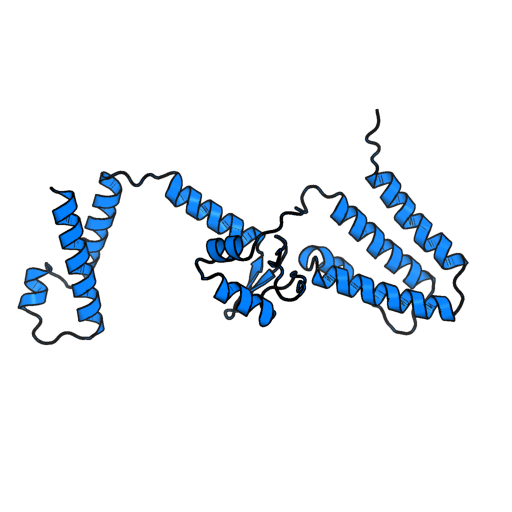4 177 GLU A C 1
ATOM 1413 O O . GLU A 1 177 ? 26.746 -2.266 -26.713 1.00 80.44 177 GLU A O 1
ATOM 1418 N N . LEU A 1 178 ? 27.504 -0.186 -27.089 1.00 83.56 178 LEU A N 1
ATOM 1419 C CA . LEU A 1 178 ? 27.197 -0.167 -28.514 1.00 83.56 178 LEU A CA 1
ATOM 1420 C C . LEU A 1 178 ? 28.018 -1.202 -29.299 1.00 83.56 178 LEU A C 1
ATOM 1422 O O . LEU A 1 178 ? 27.472 -1.908 -30.149 1.00 83.56 178 LEU A O 1
ATOM 1426 N N . ILE A 1 179 ? 29.316 -1.324 -29.000 1.00 84.62 179 ILE A N 1
ATOM 1427 C CA . ILE A 1 179 ? 30.196 -2.342 -29.593 1.00 84.62 179 ILE A CA 1
ATOM 1428 C C . ILE A 1 179 ? 29.771 -3.749 -29.157 1.00 84.62 179 ILE A C 1
ATOM 1430 O O . ILE A 1 179 ? 29.689 -4.637 -30.004 1.00 84.62 179 ILE A O 1
ATOM 1434 N N . ASP A 1 180 ? 29.451 -3.953 -27.879 1.00 86.56 180 ASP A N 1
ATOM 1435 C CA . ASP A 1 180 ? 29.014 -5.247 -27.347 1.00 86.56 180 ASP A CA 1
ATOM 1436 C C . ASP A 1 180 ? 27.685 -5.694 -27.993 1.00 86.56 180 ASP A C 1
ATOM 1438 O O . ASP A 1 180 ? 27.524 -6.864 -28.354 1.00 86.56 180 ASP A O 1
ATOM 1442 N N . ALA A 1 181 ? 26.754 -4.762 -28.226 1.00 84.19 181 ALA A N 1
ATOM 1443 C CA . ALA A 1 181 ? 25.495 -5.025 -28.923 1.00 84.19 181 ALA A CA 1
ATOM 1444 C C . ALA A 1 181 ? 25.697 -5.362 -30.414 1.00 84.19 181 ALA A C 1
ATOM 1446 O O . ALA A 1 181 ? 25.038 -6.259 -30.942 1.00 84.19 181 ALA A O 1
ATOM 1447 N N . ILE A 1 182 ? 26.632 -4.694 -31.097 1.00 88.25 182 ILE A N 1
ATOM 1448 C CA . ILE A 1 182 ? 27.011 -5.029 -32.481 1.00 88.25 182 ILE A CA 1
ATOM 1449 C C . ILE A 1 182 ? 27.652 -6.421 -32.535 1.00 88.25 182 ILE A C 1
ATOM 1451 O O . ILE A 1 182 ? 27.261 -7.250 -33.358 1.00 88.25 182 ILE A O 1
ATOM 1455 N N . TYR A 1 183 ? 28.575 -6.708 -31.615 1.00 87.81 183 TYR A N 1
ATOM 1456 C CA . TYR A 1 183 ? 29.247 -8.001 -31.524 1.00 87.81 183 TYR A CA 1
ATOM 1457 C C . TYR A 1 183 ? 28.261 -9.145 -31.256 1.00 87.81 183 TYR A C 1
ATOM 1459 O O . TYR A 1 183 ? 28.393 -10.227 -31.829 1.00 87.81 183 TYR A O 1
ATOM 1467 N N . HIS A 1 184 ? 27.225 -8.913 -30.443 1.00 89.81 184 HIS A N 1
ATOM 1468 C CA . HIS A 1 184 ? 26.152 -9.885 -30.233 1.00 89.81 184 HIS A CA 1
ATOM 1469 C C . HIS A 1 184 ? 25.506 -10.325 -31.556 1.00 89.81 184 HIS A C 1
ATOM 1471 O O . HIS A 1 184 ? 25.325 -11.524 -31.788 1.00 89.81 184 HIS A O 1
ATOM 1477 N N . TYR A 1 185 ? 25.194 -9.376 -32.442 1.00 87.81 185 TYR A N 1
ATOM 1478 C CA . TYR A 1 185 ? 24.609 -9.682 -33.744 1.00 87.81 185 TYR A CA 1
ATOM 1479 C C . TYR A 1 185 ? 25.596 -10.380 -34.688 1.00 87.81 185 TYR A C 1
ATOM 1481 O O . TYR A 1 185 ? 25.213 -11.354 -35.340 1.00 87.81 185 TYR A O 1
ATOM 1489 N N . GLU A 1 186 ? 26.868 -9.976 -34.693 1.00 88.38 186 GLU A N 1
ATOM 1490 C CA . GLU A 1 186 ? 27.922 -10.648 -35.470 1.00 88.38 186 GLU A CA 1
ATOM 1491 C C . GLU A 1 186 ? 28.100 -12.113 -35.057 1.00 88.38 186 GLU A C 1
ATOM 1493 O O . GLU A 1 186 ? 28.211 -12.998 -35.907 1.00 88.38 186 GLU A O 1
ATOM 1498 N N . GLN A 1 187 ? 28.061 -12.401 -33.753 1.00 88.38 187 GLN A N 1
ATOM 1499 C CA . GLN A 1 187 ? 28.127 -13.773 -33.246 1.00 88.38 187 GLN A CA 1
ATOM 1500 C C . GLN A 1 187 ? 26.862 -14.570 -33.578 1.00 88.38 187 GLN A C 1
ATOM 1502 O O . GLN A 1 187 ? 26.944 -15.734 -33.979 1.00 88.38 187 GLN A O 1
ATOM 1507 N N . LYS A 1 188 ? 25.685 -13.946 -33.446 1.00 87.69 188 LYS A N 1
ATOM 1508 C CA . LYS A 1 188 ? 24.390 -14.575 -33.739 1.00 87.69 188 LYS A CA 1
ATOM 1509 C C . LYS A 1 188 ? 24.267 -14.975 -35.210 1.00 87.69 188 LYS A C 1
ATOM 1511 O O . LYS A 1 188 ? 23.743 -16.050 -35.505 1.00 87.69 188 LYS A O 1
ATOM 1516 N N . TYR A 1 189 ? 24.762 -14.134 -36.115 1.00 87.25 189 TYR A N 1
ATOM 1517 C CA . TYR A 1 189 ? 24.645 -14.322 -37.561 1.00 87.25 189 TYR A CA 1
ATOM 1518 C C . TYR A 1 189 ? 25.928 -14.810 -38.252 1.00 87.25 189 TYR A C 1
ATOM 1520 O O . TYR A 1 189 ? 25.893 -15.105 -39.444 1.00 87.25 189 TYR A O 1
ATOM 1528 N N . LYS A 1 190 ? 27.013 -15.003 -37.490 1.00 86.44 190 LYS A N 1
ATOM 1529 C CA . LYS A 1 190 ? 28.302 -15.569 -37.926 1.00 86.44 190 LYS A CA 1
ATOM 1530 C C . LYS A 1 190 ? 28.947 -14.822 -39.098 1.00 86.44 190 LYS A C 1
ATOM 1532 O O . LYS A 1 190 ? 29.441 -15.447 -40.033 1.00 86.44 190 LYS A O 1
ATOM 1537 N N . GLY A 1 191 ? 28.946 -13.499 -39.032 1.00 86.00 191 GLY A N 1
ATOM 1538 C CA . GLY A 1 191 ? 29.541 -12.631 -40.046 1.00 86.00 191 GLY A CA 1
ATOM 1539 C C . GLY A 1 191 ? 29.219 -11.170 -39.773 1.00 86.00 191 GLY A C 1
ATOM 1540 O O . GLY A 1 191 ? 28.456 -10.867 -38.854 1.00 86.00 191 GLY A O 1
ATOM 1541 N N . THR A 1 192 ? 29.788 -10.268 -40.565 1.00 87.88 192 THR A N 1
ATOM 1542 C CA . THR A 1 192 ? 29.466 -8.837 -40.473 1.00 87.88 192 THR A CA 1
ATOM 1543 C C . THR A 1 192 ? 28.079 -8.540 -41.042 1.00 87.88 192 THR A C 1
ATOM 1545 O O . THR A 1 192 ? 27.487 -9.346 -41.769 1.00 87.88 192 THR A O 1
ATOM 1548 N N . TYR A 1 193 ? 27.545 -7.353 -40.740 1.00 87.25 193 TYR A N 1
ATOM 1549 C CA . TYR A 1 193 ? 26.245 -6.927 -41.262 1.00 87.25 193 TYR A CA 1
ATOM 1550 C C . TYR A 1 193 ? 26.203 -7.001 -42.796 1.00 87.25 193 TYR A C 1
ATOM 1552 O O . TYR A 1 193 ? 25.234 -7.513 -43.359 1.00 87.25 193 TYR A O 1
ATOM 1560 N N . GLU A 1 194 ? 27.257 -6.552 -43.488 1.00 84.06 194 GLU A N 1
ATOM 1561 C CA . GLU A 1 194 ? 27.309 -6.606 -44.952 1.00 84.06 194 GLU A CA 1
ATOM 1562 C C . GLU A 1 194 ? 27.393 -8.045 -45.484 1.00 84.06 194 GLU A C 1
ATOM 1564 O O . GLU A 1 194 ? 26.683 -8.393 -46.425 1.00 84.06 194 GLU A O 1
ATOM 1569 N N . GLU A 1 195 ? 28.200 -8.908 -44.865 1.00 83.06 195 GLU A N 1
ATOM 1570 C CA . GLU A 1 195 ? 28.366 -10.305 -45.293 1.00 83.06 195 GLU A CA 1
ATOM 1571 C C . GLU A 1 195 ? 27.058 -11.097 -45.181 1.00 83.06 195 GLU A C 1
ATOM 1573 O O . GLU A 1 195 ? 26.659 -11.827 -46.097 1.00 83.06 195 GLU A O 1
ATOM 1578 N N . VAL A 1 196 ? 26.358 -10.925 -44.061 1.00 81.94 196 VAL A N 1
ATOM 1579 C CA . VAL A 1 196 ? 25.135 -11.671 -43.768 1.00 81.94 196 VAL A CA 1
ATOM 1580 C C . VAL A 1 196 ? 23.969 -11.152 -44.611 1.00 81.94 196 VAL A C 1
ATOM 1582 O O . VAL A 1 196 ? 23.185 -11.953 -45.126 1.00 81.94 196 VAL A O 1
ATOM 1585 N N . THR A 1 197 ? 23.849 -9.835 -44.804 1.00 78.31 197 THR A N 1
ATOM 1586 C CA . THR A 1 197 ? 22.754 -9.246 -45.596 1.00 78.31 197 THR A CA 1
ATOM 1587 C C . THR A 1 197 ? 22.881 -9.533 -47.093 1.00 78.31 197 THR A C 1
ATOM 1589 O O . THR A 1 197 ? 21.863 -9.766 -47.740 1.00 78.31 197 THR A O 1
ATOM 1592 N N . VAL A 1 198 ? 24.102 -9.607 -47.637 1.00 73.81 198 VAL A N 1
ATOM 1593 C CA . VAL A 1 198 ? 24.350 -9.984 -49.044 1.00 73.81 198 VAL A CA 1
ATOM 1594 C C . VAL A 1 198 ? 24.030 -11.459 -49.307 1.00 73.81 198 VAL A C 1
ATOM 1596 O O . VAL A 1 198 ? 23.544 -11.810 -50.382 1.00 73.81 198 VAL A O 1
ATOM 1599 N N . THR A 1 199 ? 24.265 -12.329 -48.324 1.00 69.56 199 THR A N 1
ATOM 1600 C CA . THR A 1 199 ? 24.071 -13.783 -48.469 1.00 69.56 199 THR A CA 1
ATOM 1601 C C . THR A 1 199 ? 22.623 -14.218 -48.182 1.00 69.56 199 THR A C 1
ATOM 1603 O O . THR A 1 199 ? 22.177 -15.279 -48.627 1.00 69.56 199 THR A O 1
ATOM 1606 N N . SER A 1 200 ? 21.853 -13.393 -47.468 1.00 67.75 200 SER A N 1
ATOM 1607 C CA . SER A 1 200 ? 20.490 -13.711 -47.027 1.00 67.75 200 SER A CA 1
ATOM 1608 C C . SER A 1 200 ? 19.439 -13.322 -48.071 1.00 67.75 200 SER A C 1
ATOM 1610 O O . SER A 1 200 ? 18.923 -12.209 -48.073 1.00 67.75 200 SER A O 1
ATOM 1612 N N . THR A 1 201 ? 19.072 -14.261 -48.946 1.00 61.38 201 THR A N 1
ATOM 1613 C CA . THR A 1 201 ? 18.059 -14.053 -50.004 1.00 61.38 201 THR A CA 1
ATOM 1614 C C . THR A 1 201 ? 16.608 -14.133 -49.514 1.00 61.38 201 THR A C 1
ATOM 1616 O O . THR A 1 201 ? 15.718 -13.592 -50.167 1.00 61.38 201 THR A O 1
ATOM 1619 N N . ILE A 1 202 ? 16.346 -14.767 -48.363 1.00 72.50 202 ILE A N 1
ATOM 1620 C CA . ILE A 1 202 ? 15.021 -14.827 -47.725 1.00 72.50 202 ILE A CA 1
ATOM 1621 C C . ILE A 1 202 ? 15.201 -14.655 -46.214 1.00 72.50 202 ILE A C 1
ATOM 1623 O O . ILE A 1 202 ? 15.803 -15.503 -45.559 1.00 72.50 202 ILE A O 1
ATOM 1627 N N . MET A 1 203 ? 14.670 -13.562 -45.662 1.00 78.88 203 MET A N 1
ATOM 1628 C CA . MET A 1 203 ? 14.719 -13.263 -44.229 1.00 78.88 203 MET A CA 1
ATOM 1629 C C . MET A 1 203 ? 13.366 -13.535 -43.571 1.00 78.88 203 MET A C 1
ATOM 1631 O O . MET A 1 203 ? 12.311 -13.191 -44.102 1.00 78.88 203 MET A O 1
ATOM 1635 N N . THR A 1 204 ? 13.392 -14.127 -42.382 1.00 82.75 204 THR A N 1
ATOM 1636 C CA . THR A 1 204 ? 12.212 -14.234 -41.517 1.00 82.75 204 THR A CA 1
ATOM 1637 C C . THR A 1 204 ? 11.860 -12.877 -40.901 1.00 82.75 204 THR A C 1
ATOM 1639 O O . THR A 1 204 ? 12.710 -11.996 -40.771 1.00 82.75 204 THR A O 1
ATOM 1642 N N . SER A 1 205 ? 10.621 -12.711 -40.430 1.00 77.25 205 SER A N 1
ATOM 1643 C CA . SER A 1 205 ? 10.195 -11.473 -39.758 1.00 77.25 205 SER A CA 1
ATOM 1644 C C . SER A 1 205 ? 11.013 -11.143 -38.503 1.00 77.25 205 SER A C 1
ATOM 1646 O O . SER A 1 205 ? 11.131 -9.974 -38.149 1.00 77.25 205 SER A O 1
ATOM 1648 N N . GLN A 1 206 ? 11.579 -12.149 -37.825 1.00 75.19 206 GLN A N 1
ATOM 1649 C CA . GLN A 1 206 ? 12.485 -11.926 -36.696 1.00 75.19 206 GLN A CA 1
ATOM 1650 C C . GLN A 1 206 ? 13.840 -11.406 -37.175 1.00 75.19 206 GLN A C 1
ATOM 1652 O O . GLN A 1 206 ? 14.312 -10.399 -36.667 1.00 75.19 206 GLN A O 1
ATOM 1657 N N . GLN A 1 207 ? 14.424 -12.043 -38.191 1.00 78.88 207 GLN A N 1
ATOM 1658 C CA . GLN A 1 207 ? 15.689 -11.598 -38.777 1.00 78.88 207 GLN A CA 1
ATOM 1659 C C . GLN A 1 207 ? 15.588 -10.167 -39.304 1.00 78.88 207 GLN A C 1
ATOM 1661 O O . GLN A 1 207 ? 16.486 -9.369 -39.087 1.00 78.88 207 GLN A O 1
ATOM 1666 N N . GLN A 1 208 ? 14.470 -9.804 -39.932 1.00 80.06 208 GLN A N 1
ATOM 1667 C CA . GLN A 1 208 ? 14.268 -8.452 -40.446 1.00 80.06 208 GLN A CA 1
ATOM 1668 C C . GLN A 1 208 ? 14.247 -7.382 -39.339 1.00 80.06 208 GLN A C 1
ATOM 1670 O O . GLN A 1 208 ? 14.774 -6.286 -39.541 1.00 80.06 208 GLN A O 1
ATOM 1675 N N . ARG A 1 209 ? 13.680 -7.695 -38.164 1.00 81.12 209 ARG A N 1
ATOM 1676 C CA . ARG A 1 209 ? 13.751 -6.815 -36.985 1.00 81.12 209 ARG A CA 1
ATOM 1677 C C . ARG A 1 209 ? 15.181 -6.701 -36.475 1.00 81.12 209 ARG A C 1
ATOM 1679 O O . ARG A 1 209 ? 15.683 -5.590 -36.362 1.00 81.12 209 ARG A O 1
ATOM 1686 N N . ASP A 1 210 ? 15.846 -7.836 -36.286 1.00 84.69 210 ASP A N 1
ATOM 1687 C CA . ASP A 1 210 ? 17.230 -7.886 -35.820 1.00 84.69 210 ASP A CA 1
ATOM 1688 C C . ASP A 1 210 ? 18.180 -7.100 -36.745 1.00 84.69 210 ASP A C 1
ATOM 1690 O O . ASP A 1 210 ? 19.000 -6.327 -36.265 1.00 84.69 210 ASP A O 1
ATOM 1694 N N . PHE A 1 211 ? 18.051 -7.228 -38.073 1.00 86.00 211 PHE A N 1
ATOM 1695 C CA . PHE A 1 211 ? 18.856 -6.449 -39.025 1.00 86.00 211 PHE A CA 1
ATOM 1696 C C . PHE A 1 211 ? 18.539 -4.954 -38.971 1.00 86.00 211 PHE A C 1
ATOM 1698 O O . PHE A 1 211 ? 19.445 -4.138 -39.109 1.00 86.00 211 PHE A O 1
ATOM 1705 N N . THR A 1 212 ? 17.278 -4.578 -38.748 1.00 85.19 212 THR A N 1
ATOM 1706 C CA . THR A 1 212 ? 16.897 -3.165 -38.602 1.00 85.19 212 THR A CA 1
ATOM 1707 C C . THR A 1 212 ? 17.538 -2.558 -37.355 1.00 85.19 212 THR A C 1
ATOM 1709 O O . THR A 1 212 ? 18.098 -1.464 -37.421 1.00 85.19 212 THR A O 1
ATOM 1712 N N . GLU A 1 213 ? 17.498 -3.277 -36.235 1.00 83.88 213 GLU A N 1
ATOM 1713 C CA . GLU A 1 213 ? 18.132 -2.860 -34.982 1.00 83.88 213 GLU A CA 1
ATOM 1714 C C . GLU A 1 213 ? 19.656 -2.800 -35.126 1.00 83.88 213 GLU A C 1
ATOM 1716 O O . GLU A 1 213 ? 20.273 -1.789 -34.799 1.00 83.88 213 GLU A O 1
ATOM 1721 N N . TRP A 1 214 ? 20.270 -3.826 -35.715 1.00 89.25 214 TRP A N 1
ATOM 1722 C CA . TRP A 1 214 ? 21.709 -3.855 -35.967 1.00 89.25 214 TRP A CA 1
ATOM 1723 C C . TRP A 1 214 ? 22.167 -2.704 -36.878 1.00 89.25 214 TRP A C 1
ATOM 1725 O O . TRP A 1 214 ? 23.162 -2.036 -36.589 1.00 89.25 214 TRP A O 1
ATOM 1735 N N . GLN A 1 215 ? 21.407 -2.391 -37.933 1.00 87.81 215 GLN A N 1
ATOM 1736 C CA . GLN A 1 215 ? 21.686 -1.251 -38.807 1.00 87.81 215 GLN A CA 1
ATOM 1737 C C . GLN A 1 215 ? 21.616 0.087 -38.056 1.00 87.81 215 GLN A C 1
ATOM 1739 O O . GLN A 1 215 ? 22.415 0.987 -38.329 1.00 87.81 215 GLN A O 1
ATOM 1744 N N . GLN A 1 216 ? 20.672 0.239 -37.123 1.00 83.12 216 GLN A N 1
ATOM 1745 C CA . GLN A 1 216 ? 20.581 1.436 -36.285 1.00 83.12 216 GLN A CA 1
ATOM 1746 C C . GLN A 1 216 ? 21.797 1.563 -35.363 1.00 83.12 216 GLN A C 1
ATOM 1748 O O . GLN A 1 216 ? 22.402 2.631 -35.336 1.00 83.12 216 GLN A O 1
ATOM 1753 N N . LEU A 1 217 ? 22.222 0.476 -34.709 1.00 87.00 217 LEU A N 1
ATOM 1754 C CA . LEU A 1 217 ? 23.419 0.467 -33.858 1.00 87.00 217 LEU A CA 1
ATOM 1755 C C . LEU A 1 217 ? 24.682 0.867 -34.639 1.00 87.00 217 LEU A C 1
ATOM 1757 O O . LEU A 1 217 ? 25.482 1.674 -34.167 1.00 87.00 217 LEU A O 1
ATOM 1761 N N . LEU A 1 218 ? 24.839 0.372 -35.872 1.00 87.81 218 LEU A N 1
ATOM 1762 C CA . LEU A 1 218 ? 25.961 0.743 -36.742 1.00 87.81 218 LEU A CA 1
ATOM 1763 C C . LEU A 1 218 ? 25.948 2.229 -37.126 1.00 87.81 218 LEU A C 1
ATOM 1765 O O . LEU A 1 218 ? 27.007 2.855 -37.169 1.00 87.81 218 LEU A O 1
ATOM 1769 N N . ARG A 1 219 ? 24.768 2.809 -37.378 1.00 85.44 219 ARG A N 1
ATOM 1770 C CA . ARG A 1 219 ? 24.628 4.252 -37.642 1.00 85.44 219 ARG A CA 1
ATOM 1771 C C . ARG A 1 219 ? 24.987 5.080 -36.416 1.00 85.44 219 ARG A C 1
ATOM 1773 O O . ARG A 1 219 ? 25.792 5.996 -36.529 1.00 85.44 219 ARG A O 1
ATOM 1780 N N . THR A 1 220 ? 24.474 4.704 -35.248 1.00 81.44 220 THR A N 1
ATOM 1781 C CA . THR A 1 220 ? 24.817 5.362 -33.983 1.00 81.44 220 THR A CA 1
ATOM 1782 C C . THR A 1 220 ? 26.324 5.307 -33.721 1.00 81.44 220 THR A C 1
ATOM 1784 O O . THR A 1 220 ? 26.901 6.302 -33.296 1.00 81.44 220 THR A O 1
ATOM 1787 N N . LEU A 1 221 ? 26.997 4.198 -34.058 1.00 85.38 221 LEU A N 1
ATOM 1788 C CA . LEU A 1 221 ? 28.451 4.069 -33.904 1.00 85.38 221 LEU A CA 1
ATOM 1789 C C . LEU A 1 221 ? 29.225 4.972 -34.877 1.00 85.38 221 LEU A C 1
ATOM 1791 O O . LEU A 1 221 ? 30.303 5.459 -34.540 1.00 85.38 221 LEU A O 1
ATOM 1795 N N . GLN A 1 222 ? 28.704 5.186 -36.088 1.00 83.75 222 GLN A N 1
ATOM 1796 C CA . GLN A 1 222 ? 29.288 6.119 -37.057 1.00 83.75 222 GLN A CA 1
ATOM 1797 C C . GLN A 1 222 ? 29.134 7.573 -36.610 1.00 83.75 222 GLN A C 1
ATOM 1799 O O . GLN A 1 222 ? 30.084 8.344 -36.738 1.00 83.75 222 GLN A O 1
ATOM 1804 N N . ASP A 1 223 ? 27.976 7.926 -36.056 1.00 80.19 223 ASP A N 1
ATOM 1805 C CA . ASP A 1 223 ? 27.716 9.265 -35.526 1.00 80.19 223 ASP A CA 1
ATOM 1806 C C . ASP A 1 223 ? 28.575 9.557 -34.287 1.00 80.19 223 ASP A C 1
ATOM 1808 O O . ASP A 1 223 ? 29.047 10.676 -34.128 1.00 80.19 223 ASP A O 1
ATOM 1812 N N . PHE A 1 224 ? 28.882 8.541 -33.473 1.00 75.12 224 PHE A N 1
ATOM 1813 C CA . PHE A 1 224 ? 29.789 8.654 -32.323 1.00 75.12 224 PHE A CA 1
ATOM 1814 C C . PHE A 1 224 ? 31.262 8.904 -32.703 1.00 75.12 224 PHE A C 1
ATOM 1816 O O . PHE A 1 224 ? 32.058 9.342 -31.875 1.00 75.12 224 PHE A O 1
ATOM 1823 N N . LYS A 1 225 ? 31.653 8.580 -33.944 1.00 64.88 225 LYS A N 1
ATOM 1824 C CA . LYS A 1 225 ? 33.018 8.776 -34.468 1.00 64.88 225 LYS A CA 1
ATOM 1825 C C . LYS A 1 225 ? 33.218 10.135 -35.155 1.00 64.88 225 LYS A C 1
ATOM 1827 O O . LYS A 1 225 ? 34.351 10.425 -35.543 1.00 64.88 225 LYS A O 1
ATOM 1832 N N . ARG A 1 226 ? 32.148 10.906 -35.373 1.00 53.34 226 ARG A N 1
ATOM 1833 C CA . ARG A 1 226 ? 32.168 12.236 -36.006 1.00 53.34 226 ARG A CA 1
ATOM 1834 C C . ARG A 1 226 ? 32.344 13.347 -34.983 1.00 53.34 226 ARG A C 1
ATOM 1836 O O . ARG A 1 226 ? 33.032 14.323 -35.352 1.00 53.34 226 ARG A O 1
#

Radius of gyration: 28.91 Å; chains: 1; bounding box: 62×33×82 Å

Secondary structure (DSSP, 8-state):
---S-HHHHHHHHHHHHHHHHHTT--HHHHHHHHHHHHHHHHHHHHH-HHHHHHHHHH----SS--HHHHHHHHHHHHHHHHHHHH-TTS---EEEHHHHHHHHTS-HHHHHHHHHTT-EES----STTSPPEEETT-EEE-TTS-EEEHHHHHHHHHHHHHHHHS----HHHHHHHHHHHHHHHHHHHTS-HHHHHHH-SS--HHHHHHHHHHHHHHHHHHHTT-

Organism: NCBI:txid1886670